Protein AF-X1UL99-F1 (afdb_monomer)

Structure (mmCIF, N/CA/C/O backbone):
data_AF-X1UL99-F1
#
_entry.id   AF-X1UL99-F1
#
loop_
_atom_site.group_PDB
_atom_site.id
_atom_site.type_symbol
_atom_site.label_atom_id
_atom_site.label_alt_id
_atom_site.label_comp_id
_atom_site.label_asym_id
_atom_site.label_entity_id
_atom_site.label_seq_id
_atom_site.pdbx_PDB_ins_code
_atom_site.Cartn_x
_atom_site.Cartn_y
_atom_site.Cartn_z
_atom_site.occupancy
_atom_site.B_iso_or_equiv
_atom_site.auth_seq_id
_atom_site.auth_comp_id
_atom_site.auth_asym_id
_atom_site.auth_atom_id
_atom_site.pdbx_PDB_model_num
ATOM 1 N N . HIS A 1 1 ? -4.976 9.601 -12.303 1.00 27.78 1 HIS A N 1
ATOM 2 C CA . HIS A 1 1 ? -6.013 8.672 -12.799 1.00 27.78 1 HIS A CA 1
ATOM 3 C C . HIS A 1 1 ? -6.053 7.320 -12.061 1.00 27.78 1 HIS A C 1
ATOM 5 O O . HIS A 1 1 ? -7.105 6.699 -12.076 1.00 27.78 1 HIS A O 1
ATOM 11 N N . TYR A 1 2 ? -4.990 6.907 -11.347 1.00 26.58 2 TYR A N 1
ATOM 12 C CA . TYR A 1 2 ? -4.931 5.674 -10.525 1.00 26.58 2 TYR A CA 1
ATOM 13 C C . TYR A 1 2 ? -5.478 5.800 -9.085 1.00 26.58 2 TYR A C 1
ATOM 15 O O . TYR A 1 2 ? -5.342 4.890 -8.284 1.00 26.58 2 TYR A O 1
ATOM 23 N N . LEU A 1 3 ? -6.115 6.925 -8.746 1.00 32.31 3 LEU A N 1
ATOM 24 C CA . LEU A 1 3 ? -6.783 7.148 -7.454 1.00 32.31 3 LEU A CA 1
ATOM 25 C C . LEU A 1 3 ? -8.308 7.144 -7.623 1.00 32.31 3 LEU A C 1
ATOM 27 O O . LEU A 1 3 ? -9.018 7.904 -6.970 1.00 32.31 3 LEU A O 1
ATOM 31 N N . LYS A 1 4 ? -8.834 6.313 -8.531 1.00 41.38 4 LYS A N 1
ATOM 32 C CA . LYS A 1 4 ? -10.212 5.860 -8.348 1.00 41.38 4 LYS A CA 1
ATOM 33 C C . LYS A 1 4 ? -10.139 4.908 -7.168 1.00 41.38 4 LYS A C 1
ATOM 35 O O . LYS A 1 4 ? -9.612 3.814 -7.315 1.00 41.38 4 LYS A O 1
ATOM 40 N N . ILE A 1 5 ? -10.576 5.397 -6.009 1.00 47.78 5 ILE A N 1
ATOM 41 C CA . ILE A 1 5 ? -10.933 4.588 -4.845 1.00 47.78 5 ILE A CA 1
ATOM 42 C C . ILE A 1 5 ? -11.635 3.350 -5.410 1.00 47.78 5 ILE A C 1
ATOM 44 O O . ILE A 1 5 ? -12.703 3.483 -6.017 1.00 47.78 5 ILE A O 1
ATOM 48 N N . LEU A 1 6 ? -10.975 2.188 -5.350 1.00 51.22 6 LEU A N 1
ATOM 49 C CA . LEU A 1 6 ? -11.640 0.919 -5.617 1.00 51.22 6 LEU A CA 1
ATOM 50 C C . LEU A 1 6 ? -12.891 0.950 -4.740 1.00 51.22 6 LEU A C 1
ATOM 52 O O . LEU A 1 6 ? -12.769 1.253 -3.555 1.00 51.22 6 LEU A O 1
ATOM 56 N N . LYS A 1 7 ? -14.082 0.733 -5.309 1.00 53.56 7 LYS A N 1
ATOM 57 C CA . LYS A 1 7 ? -15.285 0.590 -4.482 1.00 53.56 7 LYS A CA 1
ATOM 58 C C . LYS A 1 7 ? -14.998 -0.550 -3.509 1.00 53.56 7 LYS A C 1
ATOM 60 O O . LYS A 1 7 ? -14.867 -1.700 -3.936 1.00 53.56 7 LYS A O 1
ATOM 65 N N . PHE A 1 8 ? -14.803 -0.205 -2.239 1.00 58.25 8 PHE A N 1
ATOM 66 C CA . PHE A 1 8 ? -14.305 -1.109 -1.206 1.00 58.25 8 PHE A CA 1
ATOM 67 C C . PHE A 1 8 ? -15.339 -2.184 -0.852 1.00 58.25 8 PHE A C 1
ATOM 69 O O . PHE A 1 8 ? -14.986 -3.157 -0.187 1.00 58.25 8 PHE A O 1
ATOM 76 N N . SER A 1 9 ? -16.555 -2.109 -1.410 1.00 65.19 9 SER A N 1
ATOM 77 C CA . SER A 1 9 ? -17.559 -3.176 -1.346 1.00 65.19 9 SER A CA 1
ATOM 78 C C . SER A 1 9 ? -17.014 -4.563 -1.717 1.00 65.19 9 SER A C 1
ATOM 80 O O . SER A 1 9 ? -17.492 -5.552 -1.175 1.00 65.19 9 SER A O 1
ATOM 82 N N . PHE A 1 10 ? -16.014 -4.661 -2.605 1.00 83.12 10 PHE A N 1
ATOM 83 C CA . PHE A 1 10 ? -15.400 -5.945 -2.983 1.00 83.12 10 PHE A CA 1
ATOM 84 C C . PHE A 1 10 ? -14.313 -6.438 -2.020 1.00 83.12 10 PHE A C 1
ATOM 86 O O . PHE A 1 10 ? -13.987 -7.619 -2.040 1.00 83.12 10 PHE A O 1
ATOM 93 N N . LEU A 1 11 ? -13.760 -5.558 -1.181 1.00 92.69 11 LEU A N 1
ATOM 94 C CA . LEU A 1 11 ? -12.657 -5.875 -0.268 1.00 92.69 11 LEU A CA 1
ATOM 95 C C . LEU A 1 11 ? -13.113 -6.020 1.189 1.00 92.69 11 LEU A C 1
ATOM 97 O O . LEU A 1 11 ? -12.277 -6.228 2.065 1.00 92.69 11 LEU A O 1
ATOM 101 N N . LEU A 1 12 ? -14.415 -5.888 1.478 1.00 94.75 12 LEU A N 1
ATOM 102 C CA . LEU A 1 12 ? -14.945 -5.876 2.846 1.00 94.75 12 LEU A CA 1
ATOM 103 C C . LEU A 1 12 ? -14.480 -7.089 3.665 1.00 94.75 12 LEU A C 1
ATOM 105 O O . LEU A 1 12 ? -14.066 -6.931 4.813 1.00 94.75 12 LEU A O 1
ATOM 109 N N . TYR A 1 13 ? -14.524 -8.284 3.072 1.00 96.06 13 TYR A N 1
ATOM 110 C CA . TYR A 1 13 ? -14.076 -9.511 3.729 1.00 96.06 13 TYR A CA 1
ATOM 111 C C . TYR A 1 13 ? -12.586 -9.436 4.093 1.00 96.06 13 TYR A C 1
ATOM 113 O O . TYR A 1 13 ? -12.215 -9.659 5.242 1.00 96.06 13 TYR A O 1
ATOM 121 N N . GLN A 1 14 ? -11.736 -9.038 3.147 1.00 97.94 14 GLN A N 1
ATOM 122 C CA . GLN A 1 14 ? -10.292 -8.944 3.348 1.00 97.94 14 GLN A CA 1
ATOM 123 C C . GLN A 1 14 ? -9.935 -7.849 4.358 1.00 97.94 14 GLN A C 1
ATOM 125 O O . GLN A 1 14 ? -9.116 -8.082 5.244 1.00 97.94 14 GLN A O 1
ATOM 130 N N . ILE A 1 15 ? -10.583 -6.681 4.284 1.00 97.50 15 ILE A N 1
ATOM 131 C CA . ILE A 1 15 ? -10.411 -5.596 5.261 1.00 97.50 15 ILE A CA 1
ATOM 132 C C . ILE A 1 15 ? -10.761 -6.090 6.660 1.00 97.50 15 ILE A C 1
ATOM 134 O O . ILE A 1 15 ? -10.008 -5.842 7.599 1.00 97.50 15 ILE A O 1
ATOM 138 N N . HIS A 1 16 ? -11.886 -6.791 6.803 1.00 97.75 16 HIS A N 1
ATOM 139 C CA . HIS A 1 16 ? -12.326 -7.307 8.089 1.00 97.75 16 HIS A CA 1
ATOM 140 C C . HIS A 1 16 ? -11.272 -8.229 8.720 1.00 97.75 16 HIS A C 1
ATOM 142 O O . HIS A 1 16 ? -10.857 -7.984 9.854 1.00 97.75 16 HIS A O 1
ATOM 148 N N . ILE A 1 17 ? -10.787 -9.221 7.970 1.00 98.50 17 ILE A N 1
ATOM 149 C CA . ILE A 1 17 ? -9.774 -10.172 8.449 1.00 98.50 17 ILE A CA 1
ATOM 150 C C . ILE A 1 17 ? -8.443 -9.471 8.767 1.00 98.50 17 ILE A C 1
ATOM 152 O O . ILE A 1 17 ? -7.837 -9.741 9.806 1.00 98.50 17 ILE A O 1
ATOM 156 N N . ILE A 1 18 ? -8.004 -8.530 7.924 1.00 98.56 18 ILE A N 1
ATOM 157 C CA . ILE A 1 18 ? -6.788 -7.736 8.162 1.00 98.56 18 ILE A CA 1
ATOM 158 C C . ILE A 1 18 ? -6.900 -6.941 9.466 1.00 98.56 18 ILE A C 1
ATOM 160 O O . ILE A 1 18 ? -5.974 -6.948 10.275 1.00 98.56 18 ILE A O 1
ATOM 164 N N . LEU A 1 19 ? -8.028 -6.268 9.701 1.00 98.38 19 LEU A N 1
ATOM 165 C CA . LEU A 1 19 ? -8.215 -5.442 10.893 1.00 98.38 19 LEU A CA 1
ATOM 166 C C . LEU A 1 19 ? -8.299 -6.273 12.181 1.00 98.38 19 LEU A C 1
ATOM 168 O O . LEU A 1 19 ? -7.729 -5.865 13.195 1.00 98.38 19 LEU A O 1
ATOM 172 N N . GLN A 1 20 ? -8.922 -7.456 12.134 1.00 98.44 20 GLN A N 1
ATOM 173 C CA . GLN A 1 20 ? -8.924 -8.409 13.255 1.00 98.44 20 GLN A CA 1
ATOM 174 C C . GLN A 1 20 ? -7.517 -8.901 13.620 1.00 98.44 20 GLN A C 1
ATOM 176 O O . GLN A 1 20 ? -7.252 -9.192 14.781 1.00 98.44 20 GLN A O 1
ATOM 181 N N . ASN A 1 21 ? -6.605 -8.958 12.647 1.00 98.56 21 ASN A N 1
ATOM 182 C CA . ASN A 1 21 ? -5.231 -9.424 12.836 1.00 98.56 21 ASN A CA 1
ATOM 183 C C . ASN A 1 21 ? -4.207 -8.278 12.906 1.00 98.56 21 ASN A C 1
ATOM 185 O O . ASN A 1 21 ? -3.003 -8.508 12.777 1.00 98.56 21 ASN A O 1
ATOM 189 N N . SER A 1 22 ? -4.666 -7.042 13.111 1.00 97.81 22 SER A N 1
ATOM 190 C CA . SER A 1 22 ? -3.843 -5.831 13.014 1.00 97.81 22 SER A CA 1
ATOM 191 C C . SER A 1 22 ? -2.599 -5.846 13.906 1.00 97.81 22 SER A C 1
ATOM 193 O O . SER A 1 22 ? -1.538 -5.444 13.441 1.00 97.81 22 SER A O 1
ATOM 195 N N . SER A 1 23 ? -2.688 -6.375 15.131 1.00 97.88 23 SER A N 1
ATOM 196 C CA . SER A 1 23 ? -1.533 -6.521 16.033 1.00 97.88 23 SER A CA 1
ATOM 197 C C . SER A 1 23 ? -0.458 -7.449 15.449 1.00 97.88 23 SER A C 1
ATOM 199 O O . SER A 1 23 ? 0.684 -7.024 15.290 1.00 97.88 23 SER A O 1
ATOM 201 N N . LYS A 1 24 ? -0.831 -8.666 15.020 1.00 98.50 24 LYS A N 1
ATOM 202 C CA . LYS A 1 24 ? 0.093 -9.631 14.391 1.00 98.50 24 LYS A CA 1
ATOM 203 C C . LYS A 1 24 ? 0.736 -9.045 13.128 1.00 98.50 24 LYS A C 1
ATOM 205 O O . LYS A 1 24 ? 1.928 -9.226 12.887 1.00 98.50 24 LYS A O 1
ATOM 210 N N . ILE A 1 25 ? -0.054 -8.330 12.325 1.00 98.56 25 ILE A N 1
ATOM 211 C CA . ILE A 1 25 ? 0.423 -7.640 11.122 1.00 98.56 25 ILE A CA 1
ATOM 212 C C . ILE A 1 25 ? 1.408 -6.525 11.487 1.00 98.56 25 ILE A C 1
ATOM 214 O O . ILE A 1 25 ? 2.458 -6.424 10.860 1.00 98.56 25 ILE A O 1
ATOM 218 N N . GLY A 1 26 ? 1.094 -5.698 12.485 1.00 98.19 26 GLY A N 1
ATOM 219 C CA . GLY A 1 26 ? 1.948 -4.604 12.942 1.00 98.19 26 GLY A CA 1
ATOM 220 C C . GLY A 1 26 ? 3.323 -5.088 13.395 1.00 98.19 26 GLY A C 1
ATOM 221 O O . GLY A 1 26 ? 4.337 -4.549 12.948 1.00 98.19 26 GLY A O 1
ATOM 222 N N . ASP A 1 27 ? 3.360 -6.155 14.193 1.00 98.44 27 ASP A N 1
ATOM 223 C CA . ASP A 1 27 ? 4.608 -6.774 14.647 1.00 98.44 27 ASP A CA 1
ATOM 224 C C . ASP A 1 27 ? 5.417 -7.335 13.481 1.00 98.44 27 ASP A C 1
ATOM 226 O O . ASP A 1 27 ? 6.622 -7.093 13.382 1.00 98.44 27 ASP A O 1
ATOM 230 N N . LYS A 1 28 ? 4.756 -8.006 12.531 1.00 98.50 28 LYS A N 1
ATOM 231 C CA . LYS A 1 28 ? 5.453 -8.537 11.361 1.00 98.50 28 LYS A CA 1
ATOM 232 C C . LYS A 1 28 ? 5.967 -7.444 10.429 1.00 98.50 28 LYS A C 1
ATOM 234 O O . LYS A 1 28 ? 7.049 -7.582 9.865 1.00 98.50 28 LYS A O 1
ATOM 239 N N . ILE A 1 29 ? 5.228 -6.348 10.261 1.00 98.06 29 ILE A N 1
ATOM 240 C CA . ILE A 1 29 ? 5.706 -5.190 9.496 1.00 98.06 29 ILE A CA 1
ATOM 241 C C . ILE A 1 29 ? 6.958 -4.605 10.158 1.00 98.06 29 ILE A C 1
ATOM 243 O O . ILE A 1 29 ? 7.928 -4.299 9.461 1.00 98.06 29 ILE A O 1
ATOM 247 N N . SER A 1 30 ? 6.961 -4.482 11.486 1.00 97.88 30 SER A N 1
ATOM 248 C CA . SER A 1 30 ? 8.139 -4.039 12.231 1.00 97.88 30 SER A CA 1
ATOM 249 C C . SER A 1 30 ? 9.325 -4.989 12.017 1.00 97.88 30 SER A C 1
ATOM 251 O O . SER A 1 30 ? 10.402 -4.550 11.623 1.00 97.88 30 SER A O 1
ATOM 253 N N . GLU A 1 31 ? 9.112 -6.301 12.131 1.00 98.00 31 GLU A N 1
ATOM 254 C CA . GLU A 1 31 ? 10.146 -7.321 11.908 1.00 98.00 31 GLU A CA 1
ATOM 255 C C . GLU A 1 31 ? 10.717 -7.297 10.477 1.00 98.00 31 GLU A C 1
ATOM 257 O O . GLU A 1 31 ? 11.928 -7.366 10.277 1.00 98.00 31 GLU A O 1
ATOM 262 N N . LEU A 1 32 ? 9.854 -7.212 9.458 1.00 96.81 32 LEU A N 1
ATOM 263 C CA . LEU A 1 32 ? 10.263 -7.359 8.061 1.00 96.81 32 LEU A CA 1
ATOM 264 C C . LEU A 1 32 ? 10.932 -6.112 7.484 1.00 96.81 32 LEU A C 1
ATOM 266 O O . LEU A 1 32 ? 11.782 -6.256 6.600 1.00 96.81 32 LEU A O 1
ATOM 270 N N . VAL A 1 33 ? 10.493 -4.917 7.901 1.00 96.25 33 VAL A N 1
ATOM 271 C CA . VAL A 1 33 ? 10.881 -3.639 7.273 1.00 96.25 33 VAL A CA 1
ATOM 272 C C . VAL A 1 33 ? 11.146 -2.501 8.271 1.00 96.25 33 VAL A C 1
ATOM 274 O O . VAL A 1 33 ? 11.308 -1.357 7.851 1.00 96.25 33 VAL A O 1
ATOM 277 N N . GLY A 1 34 ? 11.164 -2.773 9.579 1.00 95.81 34 GLY A N 1
ATOM 278 C CA . GLY A 1 34 ? 11.487 -1.791 10.625 1.00 95.81 34 GLY A CA 1
ATOM 279 C C . GLY A 1 34 ? 10.431 -0.702 10.841 1.00 95.81 34 GLY A C 1
ATOM 280 O O . GLY A 1 34 ? 10.731 0.342 11.415 1.00 95.81 34 GLY A O 1
ATOM 281 N N . GLN A 1 35 ? 9.204 -0.885 10.341 1.00 94.62 35 GLN A N 1
ATOM 282 C CA . GLN A 1 35 ? 8.154 0.130 10.441 1.00 94.62 35 GLN A CA 1
ATOM 283 C C . GLN A 1 35 ? 7.218 -0.137 11.626 1.00 94.62 35 GLN A C 1
ATOM 285 O O . GLN A 1 35 ? 6.246 -0.878 11.519 1.00 94.62 35 GLN A O 1
ATOM 290 N N . GLU A 1 36 ? 7.455 0.568 12.728 1.00 95.94 36 GLU A N 1
ATOM 291 C CA . GLU A 1 36 ? 6.739 0.372 14.000 1.00 95.94 36 GLU A CA 1
ATOM 292 C C . GLU A 1 36 ? 5.365 1.053 14.070 1.00 95.94 36 GLU A C 1
ATOM 294 O O . GLU A 1 36 ? 4.559 0.758 14.949 1.00 95.94 36 GLU A O 1
ATOM 299 N N . LYS A 1 37 ? 5.046 1.975 13.149 1.00 93.44 37 LYS A N 1
ATOM 300 C CA . LYS A 1 37 ? 3.802 2.765 13.245 1.00 93.44 37 LYS A CA 1
ATOM 301 C C . LYS A 1 37 ? 2.536 1.898 13.302 1.00 93.44 37 LYS A C 1
ATOM 303 O O . LYS A 1 37 ? 1.571 2.283 13.952 1.00 93.44 37 LYS A O 1
ATOM 308 N N . TYR A 1 38 ? 2.544 0.729 12.656 1.00 96.06 38 TYR A N 1
ATOM 309 C CA . TYR A 1 38 ? 1.389 -0.174 12.640 1.00 96.06 38 TYR A CA 1
ATOM 310 C C . TYR A 1 38 ? 1.256 -1.036 13.902 1.00 96.06 38 TYR A C 1
ATOM 312 O O . TYR A 1 38 ? 0.294 -1.780 14.030 1.00 96.06 38 TYR A O 1
ATOM 320 N N . GLN A 1 39 ? 2.190 -0.921 14.848 1.00 96.25 39 GLN A N 1
ATOM 321 C CA . GLN A 1 39 ? 2.012 -1.445 16.205 1.00 96.25 39 GLN A CA 1
ATOM 322 C C . GLN A 1 39 ? 1.137 -0.512 17.056 1.00 96.25 39 GLN A C 1
ATOM 324 O O . GLN A 1 39 ? 0.563 -0.938 18.051 1.00 96.25 39 GLN A O 1
ATOM 329 N N . LYS A 1 40 ? 1.034 0.768 16.667 1.00 94.62 40 LYS A N 1
ATOM 330 C CA . LYS A 1 40 ? 0.221 1.788 17.352 1.00 94.62 40 LYS A CA 1
ATOM 331 C C . LYS A 1 40 ? -1.093 2.079 16.633 1.00 94.62 40 LYS A C 1
ATOM 333 O O . LYS A 1 40 ? -2.078 2.415 17.281 1.00 94.62 40 LYS A O 1
ATOM 338 N N . TYR A 1 41 ? -1.093 1.966 15.307 1.00 95.69 41 TYR A N 1
ATOM 339 C CA . TYR A 1 41 ? -2.228 2.305 14.454 1.00 95.69 41 TYR A CA 1
ATOM 340 C C . TYR A 1 41 ? -2.614 1.144 13.555 1.00 95.69 41 TYR A C 1
ATOM 342 O O . TYR A 1 41 ? -1.767 0.403 13.060 1.00 95.69 41 TYR A O 1
ATOM 350 N N . LEU A 1 42 ? -3.903 1.032 13.266 1.00 97.75 42 LEU A N 1
ATOM 351 C CA . LEU A 1 42 ? -4.398 0.038 12.328 1.00 97.75 42 LEU A CA 1
ATOM 352 C C . LEU A 1 42 ? -3.906 0.355 10.906 1.00 97.75 42 LEU A C 1
ATOM 354 O O . LEU A 1 42 ? -3.783 1.528 10.538 1.00 97.75 42 LEU A O 1
ATOM 358 N N . PRO A 1 43 ? -3.678 -0.659 10.051 1.00 96.50 43 PRO A N 1
ATOM 359 C CA . PRO A 1 43 ? -3.282 -0.461 8.658 1.00 96.50 43 PRO A CA 1
ATOM 360 C C . PRO A 1 43 ? -4.468 -0.034 7.768 1.00 96.50 43 PRO A C 1
ATOM 362 O O . PRO A 1 43 ? -4.678 -0.570 6.680 1.00 96.50 43 PRO A O 1
ATOM 365 N N . TYR A 1 44 ? -5.242 0.949 8.227 1.00 96.38 44 TYR A N 1
ATOM 366 C CA . TYR A 1 44 ? -6.413 1.515 7.570 1.00 96.38 44 TYR A CA 1
ATOM 367 C C . TYR A 1 44 ? -6.437 3.032 7.779 1.00 96.38 44 TYR A C 1
ATOM 369 O O . TYR A 1 44 ? -6.157 3.526 8.866 1.00 96.38 44 TYR A O 1
ATOM 377 N N . PHE A 1 45 ? -6.770 3.772 6.728 1.00 95.12 45 PHE A N 1
ATOM 378 C CA . PHE A 1 45 ? -6.862 5.226 6.693 1.00 95.12 45 PHE A CA 1
ATOM 379 C C . PHE A 1 45 ? -8.326 5.637 6.510 1.00 95.12 45 PHE A C 1
ATOM 381 O O . PHE A 1 45 ? -8.836 5.576 5.388 1.00 95.12 45 PHE A O 1
ATOM 388 N N . PRO A 1 46 ? -9.025 6.032 7.583 1.00 95.88 46 PRO A N 1
ATOM 389 C CA . PRO A 1 46 ? -10.378 6.564 7.514 1.00 95.88 46 PRO A CA 1
ATOM 390 C C . PRO A 1 46 ? -10.451 7.903 6.785 1.00 95.88 46 PRO A C 1
ATOM 392 O O . PRO A 1 46 ? -9.534 8.717 6.836 1.00 95.88 46 PRO A O 1
ATOM 395 N N . VAL A 1 47 ? -11.587 8.187 6.158 1.00 95.56 47 VAL A N 1
ATOM 396 C CA . VAL A 1 47 ? -11.939 9.554 5.768 1.00 95.56 47 VAL A CA 1
ATOM 397 C C . VAL A 1 47 ? -12.529 10.247 6.991 1.00 95.56 47 VAL A C 1
ATOM 399 O O . VAL A 1 47 ? -13.583 9.843 7.480 1.00 95.56 47 VAL A O 1
ATOM 402 N N . CYS A 1 48 ? -11.893 11.318 7.470 1.00 96.69 48 CYS A N 1
ATOM 403 C CA . CYS A 1 48 ? -12.423 12.085 8.593 1.00 96.69 48 CYS A CA 1
ATOM 404 C C . CYS A 1 48 ? -13.837 12.600 8.274 1.00 96.69 48 CYS A C 1
ATOM 406 O O . CYS A 1 48 ? -14.045 13.327 7.303 1.00 96.69 48 CYS A O 1
ATOM 408 N N . SER A 1 49 ? -14.816 12.270 9.109 1.00 96.44 49 SER A N 1
ATOM 409 C CA . SER A 1 49 ? -16.218 12.662 8.947 1.00 96.44 49 SER A CA 1
ATOM 410 C C . SER A 1 49 ? -16.406 14.179 9.034 1.00 96.44 49 SER A C 1
ATOM 412 O O . SER A 1 49 ? -17.310 14.701 8.383 1.00 96.44 49 SER A O 1
ATOM 414 N N . ASN A 1 50 ? -15.530 14.883 9.754 1.00 97.12 50 ASN A N 1
ATOM 415 C CA . ASN A 1 50 ? -15.558 16.335 9.900 1.00 97.12 50 ASN A CA 1
ATOM 416 C C . ASN A 1 50 ? -14.846 17.057 8.740 1.00 97.12 50 ASN A C 1
ATOM 418 O O . ASN A 1 50 ? -15.485 17.740 7.946 1.00 97.12 50 ASN A O 1
ATOM 422 N N . CYS A 1 51 ? -13.528 16.876 8.585 1.00 95.81 51 CYS A N 1
ATOM 423 C CA . CYS A 1 51 ? -12.740 17.625 7.594 1.00 95.81 51 CYS A CA 1
ATOM 424 C C . CYS A 1 51 ? -12.578 16.929 6.230 1.00 95.81 51 CYS A C 1
ATOM 426 O O . CYS A 1 51 ? -11.947 17.490 5.334 1.00 95.81 51 CYS A O 1
ATOM 428 N N . LYS A 1 52 ? -13.116 15.712 6.064 1.00 94.81 52 LYS A N 1
ATOM 429 C CA . LYS A 1 52 ? -13.080 14.899 4.828 1.00 94.81 52 LYS A CA 1
ATOM 430 C C . LYS A 1 52 ? -11.678 14.526 4.331 1.00 94.81 52 LYS A C 1
ATOM 432 O O . LYS A 1 52 ? -11.519 14.060 3.205 1.00 94.81 52 LYS A O 1
ATOM 437 N N . ARG A 1 53 ? -10.648 14.703 5.164 1.00 91.75 53 ARG A N 1
ATOM 438 C CA . ARG A 1 53 ? -9.261 14.322 4.861 1.00 91.75 53 ARG A CA 1
ATOM 439 C C . ARG A 1 53 ? -9.008 12.866 5.251 1.00 91.75 53 ARG A C 1
ATOM 441 O O . ARG A 1 53 ? -9.498 12.406 6.276 1.00 91.75 53 ARG A O 1
ATOM 448 N N . LEU A 1 54 ? -8.231 12.168 4.424 1.00 87.56 54 LEU A N 1
ATOM 449 C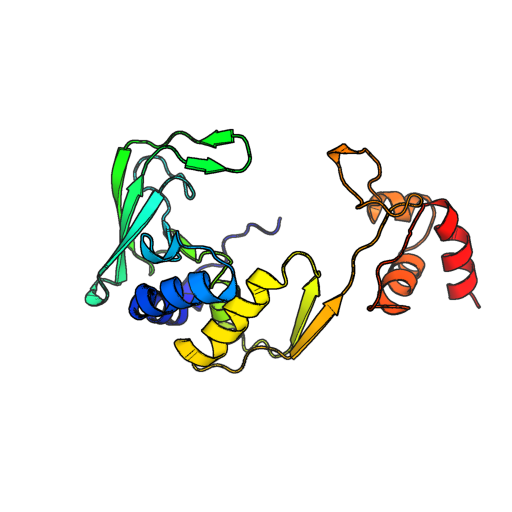 CA . LEU A 1 54 ? -7.924 10.738 4.558 1.00 87.56 54 LEU A CA 1
ATOM 450 C C . LEU A 1 54 ? -6.654 10.472 5.382 1.00 87.56 54 LEU A C 1
ATOM 452 O O . LEU A 1 54 ? -6.620 9.599 6.232 1.00 87.56 54 LEU A O 1
ATOM 456 N N . TYR A 1 55 ? -5.588 11.231 5.125 1.00 88.44 55 TYR A N 1
ATOM 457 C CA . TYR A 1 55 ? -4.264 10.963 5.704 1.00 88.44 55 TYR A CA 1
ATOM 458 C C . TYR A 1 55 ? -4.017 11.622 7.057 1.00 88.44 55 TYR A C 1
ATOM 460 O O . TYR A 1 55 ? -2.966 11.417 7.641 1.00 88.44 55 TYR A O 1
ATOM 468 N N . THR A 1 56 ? -4.963 12.432 7.521 1.00 92.62 56 THR A N 1
ATOM 469 C CA . THR A 1 56 ? -4.903 13.076 8.836 1.00 92.62 56 THR A CA 1
ATOM 470 C C . THR A 1 56 ? -5.644 12.276 9.894 1.00 92.62 56 THR A C 1
ATOM 472 O O . THR A 1 56 ? -5.597 12.661 11.049 1.00 92.62 56 THR A O 1
ATOM 475 N N . ALA A 1 57 ? -6.409 11.250 9.507 1.00 94.62 57 ALA A N 1
ATOM 476 C CA . ALA A 1 57 ? -7.160 10.391 10.411 1.00 94.62 57 ALA A CA 1
ATOM 477 C C . ALA A 1 57 ? -6.386 9.086 10.617 1.00 94.62 57 ALA A C 1
ATOM 479 O O . ALA A 1 57 ? -6.295 8.267 9.702 1.00 94.62 57 ALA A O 1
ATOM 480 N N . GLU A 1 58 ? -5.825 8.898 11.809 1.00 95.12 58 GLU A N 1
ATOM 481 C CA . GLU A 1 58 ? -5.133 7.661 12.170 1.00 95.12 58 GLU A CA 1
ATOM 482 C C . GLU A 1 58 ? -6.092 6.728 12.902 1.00 95.12 58 GLU A C 1
ATOM 484 O O . GLU A 1 58 ? -6.691 7.096 13.915 1.00 95.12 58 GLU A O 1
ATOM 489 N N . ALA A 1 59 ? -6.257 5.525 12.357 1.00 97.12 59 ALA A N 1
ATOM 490 C CA . ALA A 1 59 ? -7.097 4.484 12.922 1.00 97.12 59 ALA A CA 1
ATOM 491 C C . ALA A 1 59 ? -6.440 3.863 14.158 1.00 97.12 59 ALA A C 1
ATOM 493 O O . ALA A 1 59 ? -5.311 3.379 14.081 1.00 97.12 59 ALA A O 1
ATOM 494 N N . THR A 1 60 ? -7.152 3.842 15.278 1.00 97.06 60 THR A N 1
ATOM 495 C CA . THR A 1 60 ? -6.622 3.398 16.574 1.00 97.06 60 THR A CA 1
ATOM 496 C C . THR A 1 60 ? -7.214 2.074 17.029 1.00 97.06 60 THR A C 1
ATOM 498 O O . THR A 1 60 ? -6.514 1.269 17.630 1.00 97.06 60 THR A O 1
ATOM 501 N N . GLU A 1 61 ? -8.490 1.825 16.736 1.00 98.00 61 GLU A N 1
ATOM 502 C CA . GLU A 1 61 ? -9.205 0.651 17.239 1.00 98.00 61 GLU A CA 1
ATOM 503 C C . GLU A 1 61 ? -10.222 0.140 16.220 1.00 98.00 61 GLU A C 1
ATOM 505 O O . GLU A 1 61 ? -10.805 0.921 15.465 1.00 98.00 61 GLU A O 1
ATOM 510 N N . TYR A 1 62 ? -10.415 -1.180 16.186 1.00 98.50 62 TYR A N 1
ATOM 511 C CA . TYR A 1 62 ? -11.382 -1.833 15.317 1.00 98.50 62 TYR A CA 1
ATOM 512 C C . TYR A 1 62 ? -12.452 -2.552 16.135 1.00 98.50 62 TYR A C 1
ATOM 514 O O . TYR A 1 62 ? -12.193 -3.577 16.763 1.00 98.50 62 TYR A O 1
ATOM 522 N N . ILE A 1 63 ? -13.678 -2.043 16.059 1.00 98.25 63 ILE A N 1
ATOM 523 C CA . ILE A 1 63 ? -14.868 -2.646 16.651 1.00 98.25 63 ILE A CA 1
ATOM 524 C C . ILE A 1 63 ? -15.409 -3.674 15.651 1.00 98.25 63 ILE A C 1
ATOM 526 O O . ILE A 1 63 ? -16.180 -3.362 14.737 1.00 98.25 63 ILE A O 1
ATOM 530 N N . SER A 1 64 ? -14.943 -4.914 15.806 1.00 97.25 64 SER A N 1
ATOM 531 C CA . SER A 1 64 ? -15.172 -6.033 14.878 1.00 97.25 64 SER A CA 1
ATOM 532 C C . SER A 1 64 ? -16.654 -6.343 14.616 1.00 97.25 64 SER A C 1
ATOM 534 O O . SER A 1 64 ? -17.021 -6.651 13.474 1.00 97.25 64 SER A O 1
ATOM 536 N N . ASP A 1 65 ? -17.498 -6.237 15.643 1.00 96.88 65 ASP A N 1
ATOM 537 C CA . ASP A 1 65 ? -18.926 -6.580 15.569 1.00 96.88 65 ASP A CA 1
ATOM 538 C C . ASP A 1 65 ? -19.740 -5.512 14.830 1.00 96.88 65 ASP A C 1
ATOM 540 O O . ASP A 1 65 ? -20.683 -5.830 14.110 1.00 96.88 65 ASP A O 1
ATOM 544 N N . GLU A 1 66 ? -19.319 -4.249 14.922 1.00 97.31 66 GLU A N 1
ATOM 545 C CA . GLU A 1 66 ? -19.956 -3.124 14.228 1.00 97.31 66 GLU A CA 1
ATOM 546 C C . GLU A 1 66 ? -19.344 -2.840 12.851 1.00 97.31 66 GLU A C 1
ATOM 548 O O . GLU A 1 66 ? -19.861 -2.005 12.112 1.00 97.31 66 GLU A O 1
ATOM 553 N N . LYS A 1 67 ? -18.232 -3.502 12.499 1.00 97.31 67 LYS A N 1
ATOM 554 C CA . LYS A 1 67 ? -17.417 -3.183 11.313 1.00 97.31 67 LYS A CA 1
ATOM 555 C C . LYS A 1 67 ? -16.976 -1.711 11.296 1.00 97.31 67 LYS A C 1
ATOM 557 O O . LYS A 1 67 ? -16.914 -1.080 10.240 1.00 97.31 67 LYS A O 1
ATOM 562 N N . LYS A 1 68 ? -16.622 -1.166 12.461 1.00 98.06 68 LYS A N 1
ATOM 563 C CA . LYS A 1 68 ? -16.216 0.238 12.606 1.00 98.06 68 LYS A CA 1
ATOM 564 C C . LYS A 1 68 ? -14.782 0.385 13.075 1.00 98.06 68 LYS A C 1
ATOM 566 O O . LYS A 1 68 ? -14.308 -0.366 13.917 1.00 98.06 68 LYS A O 1
ATOM 571 N N . VAL A 1 69 ? -14.114 1.398 12.546 1.00 98.19 69 VAL A N 1
ATOM 572 C CA . VAL A 1 69 ? -12.778 1.826 12.951 1.00 98.19 69 VAL A CA 1
ATOM 573 C C . VAL A 1 69 ? -12.888 3.152 13.692 1.00 98.19 69 VAL A C 1
ATOM 575 O O . VAL A 1 69 ? -13.400 4.118 13.126 1.00 98.19 69 VAL A O 1
ATOM 578 N N . LEU A 1 70 ? -12.384 3.213 14.921 1.00 98.44 70 LEU A N 1
ATOM 579 C CA . LEU A 1 70 ? -12.196 4.467 15.645 1.00 98.44 70 LEU A CA 1
ATOM 580 C C . LEU A 1 70 ? -10.915 5.150 15.170 1.00 98.44 70 LEU A C 1
ATOM 582 O O . LEU A 1 70 ? -9.918 4.485 14.879 1.00 98.44 70 LEU A O 1
ATOM 586 N N . TYR A 1 71 ? -10.940 6.478 15.082 1.00 98.06 71 TYR A N 1
ATOM 587 C CA . TYR A 1 71 ? -9.782 7.256 14.659 1.00 98.06 71 TYR A CA 1
ATOM 588 C C . TYR A 1 71 ? -9.699 8.622 15.329 1.00 98.06 71 TYR A C 1
ATOM 590 O O . TYR A 1 71 ? -10.706 9.218 15.719 1.00 98.06 71 TYR A O 1
ATOM 598 N N . ASN A 1 72 ? -8.480 9.156 15.361 1.00 97.44 72 ASN A N 1
ATOM 599 C CA . ASN A 1 72 ? -8.198 10.537 15.731 1.00 97.44 72 ASN A CA 1
ATOM 600 C C . ASN A 1 72 ? -7.676 11.302 14.511 1.00 97.44 72 ASN A C 1
ATOM 602 O O . ASN A 1 72 ? -6.759 10.845 13.829 1.00 97.44 72 ASN A O 1
ATOM 606 N N . CYS A 1 73 ? -8.256 12.471 14.235 1.00 97.31 73 CYS A N 1
ATOM 607 C CA . CYS A 1 73 ? -7.782 13.351 13.180 1.00 97.31 73 CYS A CA 1
ATOM 608 C C . CYS A 1 73 ? -6.817 14.424 13.702 1.00 97.31 73 CYS A C 1
ATOM 610 O O . CYS A 1 73 ? -7.271 15.367 14.337 1.00 97.31 73 CYS A O 1
ATOM 612 N N . HIS A 1 74 ? -5.540 14.387 13.330 1.00 95.12 74 HIS A N 1
ATOM 613 C CA . HIS A 1 74 ? -4.522 15.351 13.770 1.00 95.12 74 HIS A CA 1
ATOM 614 C C . HIS A 1 74 ? -3.585 15.770 12.626 1.00 95.12 74 HIS A C 1
ATOM 616 O O . HIS A 1 74 ? -3.770 15.392 11.468 1.00 95.12 74 HIS A O 1
ATOM 622 N N . ASP A 1 75 ? -2.641 16.655 12.941 1.00 95.12 75 ASP A N 1
ATOM 623 C CA . ASP A 1 75 ? -1.631 17.128 11.999 1.00 95.12 75 ASP A CA 1
ATOM 624 C C . ASP A 1 75 ? -0.680 15.988 11.624 1.00 95.12 75 ASP A C 1
ATOM 626 O O . ASP A 1 75 ? -0.002 15.440 12.487 1.00 95.12 75 ASP A O 1
ATOM 630 N N . THR A 1 76 ? -0.571 15.679 10.336 1.00 89.81 76 THR A N 1
ATOM 631 C CA . THR A 1 76 ? 0.299 14.601 9.849 1.00 89.81 76 THR A CA 1
ATOM 632 C C . THR A 1 76 ? 1.338 15.156 8.887 1.00 89.81 76 THR A C 1
ATOM 634 O O . THR A 1 76 ? 1.050 16.036 8.071 1.00 89.81 76 THR A O 1
ATOM 637 N N . GLU A 1 77 ? 2.554 14.626 8.952 1.00 89.00 77 GLU A N 1
ATOM 638 C CA . GLU A 1 77 ? 3.612 14.931 7.995 1.00 89.00 77 GLU A CA 1
ATOM 639 C C . GLU A 1 77 ? 3.560 13.960 6.808 1.00 89.00 77 GLU A C 1
ATOM 641 O O . GLU A 1 77 ? 3.591 12.740 6.967 1.00 89.00 77 GLU A O 1
ATOM 646 N N . ILE A 1 78 ? 3.467 14.505 5.593 1.00 82.62 78 ILE A N 1
ATOM 647 C CA . ILE A 1 78 ? 3.492 13.735 4.348 1.00 82.62 78 ILE A CA 1
ATOM 648 C C . ILE A 1 78 ? 4.622 14.273 3.474 1.00 82.62 78 ILE A C 1
ATOM 650 O O . ILE A 1 78 ? 4.529 15.359 2.891 1.00 82.62 78 ILE A O 1
ATOM 654 N N . GLY A 1 79 ? 5.699 13.496 3.366 1.00 82.50 79 GLY A N 1
ATOM 655 C CA . GLY A 1 79 ? 6.934 13.962 2.740 1.00 82.50 79 GLY A CA 1
ATOM 656 C C . GLY A 1 79 ? 7.546 15.076 3.584 1.00 82.50 79 GLY A C 1
ATOM 657 O O . GLY A 1 79 ? 7.846 14.850 4.741 1.00 82.50 79 GLY A O 1
ATOM 658 N N . SER A 1 80 ? 7.698 16.270 3.013 1.00 84.25 80 SER A N 1
ATOM 659 C CA . SER A 1 80 ? 8.190 17.467 3.714 1.00 84.25 80 SER A CA 1
ATOM 660 C C . SER A 1 80 ? 7.086 18.474 4.060 1.00 84.25 80 SER A C 1
ATOM 662 O O . SER A 1 80 ? 7.366 19.631 4.374 1.00 84.25 80 SER A O 1
ATOM 664 N N . LYS A 1 81 ? 5.812 18.084 3.923 1.00 89.25 81 LYS A N 1
ATOM 665 C CA . LYS A 1 81 ? 4.664 18.974 4.127 1.00 89.25 81 LYS A CA 1
ATOM 666 C C . LYS A 1 81 ? 3.837 18.523 5.319 1.00 89.25 81 LYS A C 1
ATOM 668 O O . LYS A 1 81 ? 3.422 17.370 5.388 1.00 89.25 81 LYS A O 1
ATOM 673 N N . ILE A 1 82 ? 3.509 19.473 6.187 1.00 91.56 82 ILE A N 1
ATOM 674 C CA . ILE A 1 82 ? 2.530 19.274 7.255 1.00 91.56 82 ILE A CA 1
ATOM 675 C C . ILE A 1 82 ? 1.130 19.467 6.672 1.00 91.56 82 ILE A C 1
ATOM 677 O O . ILE A 1 82 ? 0.806 20.526 6.128 1.00 91.56 82 ILE A O 1
ATOM 681 N N . VAL A 1 83 ? 0.288 18.448 6.807 1.00 91.81 83 VAL A N 1
ATOM 682 C CA . VAL A 1 83 ? -1.140 18.518 6.505 1.00 91.81 83 VAL A CA 1
ATOM 683 C C . VAL A 1 83 ?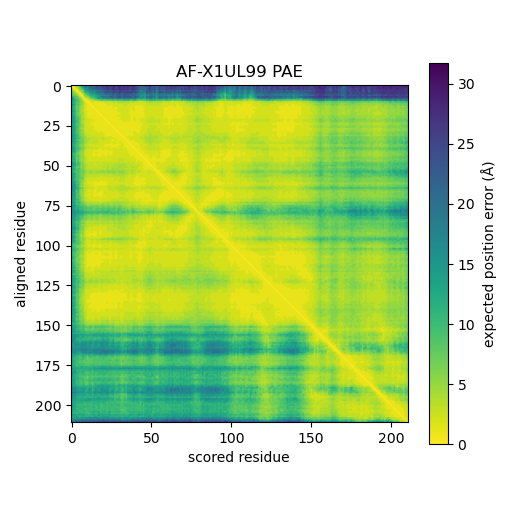 -1.883 18.684 7.818 1.00 91.81 83 VAL A C 1
ATOM 685 O O . VAL A 1 83 ? -1.854 17.800 8.668 1.00 91.81 83 VAL A O 1
ATOM 688 N N . LYS A 1 84 ? -2.555 19.826 7.985 1.00 94.12 84 LYS A N 1
ATOM 689 C CA . LYS A 1 84 ? -3.287 20.121 9.219 1.00 94.12 84 LYS A CA 1
ATOM 690 C C . LYS A 1 84 ? -4.446 19.143 9.435 1.00 94.12 84 LYS A C 1
ATOM 692 O O . LYS A 1 84 ? -5.188 18.857 8.497 1.00 94.12 84 LYS A O 1
ATOM 697 N N . GLY A 1 85 ? -4.625 18.648 10.650 1.00 94.44 85 GLY A N 1
ATOM 698 C CA . GLY A 1 85 ? -5.805 17.902 11.075 1.00 94.44 85 GLY A CA 1
ATOM 699 C C . GLY A 1 85 ? -6.931 18.829 11.522 1.00 94.44 85 GLY A C 1
ATOM 700 O O . GLY A 1 85 ? -6.873 20.044 11.332 1.00 94.44 85 GLY A O 1
ATOM 701 N N . CYS A 1 86 ? -7.980 18.250 12.108 1.00 96.75 86 CYS A N 1
ATOM 702 C CA . CYS A 1 86 ? -9.076 19.013 12.722 1.00 96.75 86 CYS A CA 1
ATOM 703 C C . CYS A 1 86 ? -9.357 18.635 14.184 1.00 96.75 86 CYS A C 1
ATOM 705 O O . CYS A 1 86 ? -10.356 19.082 14.738 1.00 96.75 86 CYS A O 1
ATOM 707 N N . ASN A 1 87 ? -8.499 17.812 14.796 1.00 96.62 87 ASN A N 1
ATOM 708 C CA . ASN A 1 87 ? -8.603 17.294 16.167 1.00 96.62 87 ASN A CA 1
ATOM 709 C C . ASN A 1 87 ? -9.893 16.509 16.461 1.00 96.62 87 ASN A C 1
ATOM 711 O O . ASN A 1 87 ? -10.249 16.292 17.616 1.00 96.62 87 ASN A O 1
ATOM 715 N N . HIS A 1 88 ? -10.609 16.082 15.419 1.00 97.50 88 HIS A N 1
ATOM 716 C CA . HIS A 1 88 ? -11.848 15.328 15.554 1.00 97.50 88 HIS A CA 1
ATOM 717 C C . HIS A 1 88 ? -11.564 13.852 15.844 1.00 97.50 88 HIS A C 1
ATOM 719 O O . HIS A 1 88 ? -10.829 13.213 15.091 1.00 97.50 88 HIS A O 1
ATOM 725 N N . ASN A 1 89 ? -12.203 13.310 16.878 1.00 98.00 89 ASN A N 1
ATOM 726 C CA . ASN A 1 89 ? -12.313 11.869 17.092 1.00 98.00 89 ASN A CA 1
ATOM 727 C C . ASN A 1 89 ? -13.599 11.375 16.439 1.00 98.00 89 ASN A C 1
ATOM 729 O O . ASN A 1 89 ? -14.658 11.962 16.668 1.00 98.00 89 ASN A O 1
ATOM 733 N N . GLY A 1 90 ? -13.516 10.313 15.647 1.00 97.19 90 GLY A N 1
ATOM 734 C CA . GLY A 1 90 ? -14.678 9.781 14.951 1.00 97.19 90 GLY A CA 1
ATOM 735 C C . GLY A 1 90 ? -14.585 8.289 14.691 1.00 97.19 90 GLY A C 1
ATOM 736 O O . GLY A 1 90 ? -13.615 7.626 15.052 1.00 97.19 90 GLY A O 1
ATOM 737 N N . GLU A 1 91 ? -15.619 7.782 14.031 1.00 97.75 91 GLU A N 1
ATOM 738 C CA . GLU A 1 91 ? -15.719 6.397 13.589 1.00 97.75 91 GLU A CA 1
ATOM 739 C C . GLU A 1 91 ? -15.893 6.326 12.068 1.00 97.75 91 GLU A C 1
ATOM 741 O O . GLU A 1 91 ? -16.465 7.227 11.445 1.00 97.75 91 GLU A O 1
ATOM 746 N N . ALA A 1 92 ? -15.378 5.262 11.461 1.00 96.62 92 ALA A N 1
ATOM 747 C CA . ALA A 1 92 ? -15.555 4.954 10.050 1.00 96.62 92 ALA A CA 1
ATOM 748 C C . ALA A 1 92 ? -16.028 3.512 9.882 1.00 96.62 92 ALA A C 1
ATOM 750 O O . ALA A 1 92 ? -15.361 2.568 10.297 1.00 96.62 92 ALA A O 1
ATOM 751 N N . ASP A 1 93 ? -17.183 3.358 9.247 1.00 95.75 93 ASP A N 1
ATOM 752 C CA . ASP A 1 93 ? -17.770 2.068 8.900 1.00 95.75 93 ASP A CA 1
ATOM 753 C C . ASP A 1 93 ? -17.114 1.533 7.618 1.00 95.75 93 ASP A C 1
ATOM 755 O O . ASP A 1 93 ? -17.209 2.155 6.552 1.00 95.75 93 ASP A O 1
ATOM 759 N N . ILE A 1 94 ? -16.436 0.386 7.719 1.00 94.81 94 ILE A N 1
ATOM 760 C CA . ILE A 1 94 ? -15.704 -0.207 6.590 1.00 94.81 94 ILE A CA 1
ATOM 761 C C . ILE A 1 94 ? -16.643 -0.748 5.500 1.00 94.81 94 ILE A C 1
ATOM 763 O O . ILE A 1 94 ? -16.191 -1.018 4.393 1.00 94.81 94 ILE A O 1
ATOM 767 N N . THR A 1 95 ? -17.946 -0.878 5.777 1.00 93.62 95 THR A N 1
ATOM 768 C CA . THR A 1 95 ? -18.959 -1.307 4.794 1.00 93.62 95 THR A CA 1
ATOM 769 C C . THR A 1 95 ? -19.425 -0.170 3.880 1.00 93.62 95 THR A C 1
ATOM 771 O O . THR A 1 95 ? -20.112 -0.413 2.889 1.00 93.62 95 THR A O 1
ATOM 774 N N . LYS A 1 96 ? -19.061 1.078 4.205 1.00 92.25 96 LYS A N 1
ATOM 775 C CA . LYS A 1 96 ? -19.541 2.298 3.536 1.00 92.25 96 LYS A CA 1
ATOM 776 C C . LYS A 1 96 ? -18.458 3.026 2.740 1.00 92.25 96 LYS A C 1
ATOM 778 O O . LYS A 1 96 ? -18.616 4.208 2.443 1.00 92.25 96 LYS A O 1
ATOM 783 N N . ASP A 1 97 ? -17.354 2.350 2.426 1.00 87.88 97 ASP A N 1
ATOM 784 C CA . ASP A 1 97 ? -16.213 2.917 1.695 1.00 87.88 97 ASP A CA 1
ATOM 785 C C . ASP A 1 97 ? -15.651 4.206 2.353 1.00 87.88 97 ASP A C 1
ATOM 787 O O . ASP A 1 97 ? -15.160 5.113 1.681 1.00 87.88 97 ASP A O 1
ATOM 791 N N . LEU A 1 98 ? -15.716 4.308 3.691 1.00 92.69 98 LEU A N 1
ATOM 792 C CA . LEU A 1 98 ? -15.297 5.491 4.466 1.00 92.69 98 LEU A CA 1
ATOM 793 C C . LEU A 1 98 ? -13.800 5.496 4.816 1.00 92.69 98 LEU A C 1
ATOM 795 O O . LEU A 1 98 ? -13.387 6.019 5.850 1.00 92.69 98 LEU A O 1
ATOM 799 N N . GLY A 1 99 ? -12.969 4.903 3.968 1.00 93.19 99 GLY A N 1
ATOM 800 C CA . GLY A 1 99 ? -11.530 4.819 4.170 1.00 93.19 99 GLY A CA 1
ATOM 801 C C . GLY A 1 99 ? -10.869 3.878 3.177 1.00 93.19 99 GLY A C 1
ATOM 802 O O . GLY A 1 99 ? -11.482 3.474 2.192 1.00 93.19 99 GLY A O 1
ATOM 803 N N . LYS A 1 100 ? -9.597 3.566 3.421 1.00 93.31 100 LYS A N 1
ATOM 804 C CA . LYS A 1 100 ? -8.825 2.617 2.615 1.00 93.31 100 LYS A CA 1
ATOM 805 C C . LYS A 1 100 ? -7.783 1.876 3.433 1.00 93.31 100 LYS A C 1
ATOM 807 O O . LYS A 1 100 ? -7.292 2.408 4.422 1.00 93.31 100 LYS A O 1
ATOM 812 N N . LEU A 1 101 ? -7.367 0.701 2.974 1.00 95.50 101 LEU A N 1
ATOM 813 C CA . LEU A 1 101 ? -6.206 0.019 3.540 1.00 95.50 101 LEU A CA 1
ATOM 814 C C . LEU A 1 101 ? -4.911 0.793 3.276 1.00 95.50 101 LEU A C 1
ATOM 816 O O . LEU A 1 101 ? -4.776 1.557 2.316 1.00 95.50 101 LEU A O 1
ATOM 820 N N . ALA A 1 102 ? -3.928 0.578 4.140 1.00 94.12 102 ALA A N 1
ATOM 821 C CA . ALA A 1 102 ? -2.575 1.013 3.869 1.00 94.12 102 ALA A CA 1
ATOM 822 C C . ALA A 1 102 ? -1.923 0.147 2.783 1.00 94.12 102 ALA A C 1
ATOM 824 O O . ALA A 1 102 ? -2.112 -1.064 2.754 1.00 94.12 102 ALA A O 1
ATOM 825 N N . TRP A 1 103 ? -1.054 0.733 1.954 1.00 91.81 103 TRP A N 1
ATOM 826 C CA . TRP A 1 103 ? -0.325 0.006 0.898 1.00 91.81 103 TRP A CA 1
ATOM 827 C C . TRP A 1 103 ? 0.477 -1.211 1.373 1.00 91.81 103 TRP A C 1
ATOM 829 O O . TRP A 1 103 ? 0.749 -2.114 0.588 1.00 91.81 103 TRP A O 1
ATOM 839 N N . LYS A 1 104 ? 0.831 -1.268 2.660 1.00 94.25 104 LYS A N 1
ATOM 840 C CA . LYS A 1 104 ? 1.497 -2.432 3.256 1.00 94.25 104 LYS A CA 1
ATOM 841 C C . LYS A 1 104 ? 0.613 -3.682 3.328 1.00 94.25 104 LYS A C 1
ATOM 843 O O . LYS A 1 104 ? 1.158 -4.759 3.498 1.00 94.25 104 LYS A O 1
ATOM 848 N N . VAL A 1 105 ? -0.706 -3.540 3.205 1.00 97.19 105 VAL A N 1
ATOM 849 C CA . VAL A 1 105 ? -1.671 -4.652 3.283 1.00 97.19 105 VAL A CA 1
ATOM 850 C C . VAL A 1 105 ? -2.723 -4.620 2.162 1.00 97.19 105 VAL A C 1
ATOM 852 O O . VAL A 1 105 ? -3.485 -5.568 1.998 1.00 97.19 105 VAL A O 1
ATOM 855 N N . GLU A 1 106 ? -2.801 -3.521 1.402 1.00 96.12 106 GLU A N 1
ATOM 856 C CA . GLU A 1 106 ? -3.803 -3.322 0.348 1.00 96.12 106 GLU A CA 1
ATOM 857 C C . GLU A 1 106 ? -3.632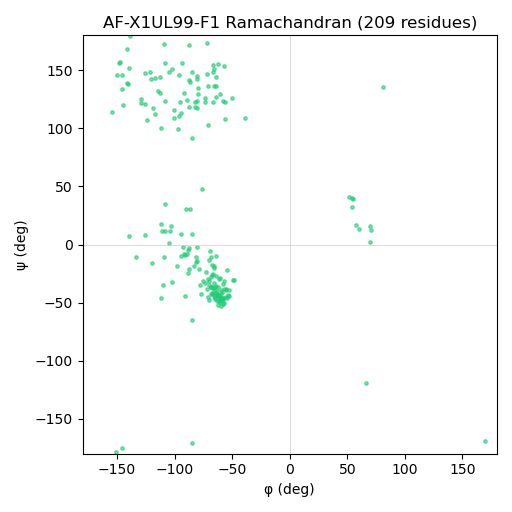 -4.308 -0.814 1.00 96.12 106 GLU A C 1
ATOM 859 O O . GLU A 1 106 ? -4.632 -4.810 -1.322 1.00 96.12 106 GLU A O 1
ATOM 864 N N . PHE A 1 107 ? -2.398 -4.625 -1.223 1.00 97.06 107 PHE A N 1
ATOM 865 C CA . PHE A 1 107 ? -2.188 -5.556 -2.335 1.00 97.06 107 PHE A CA 1
ATOM 866 C C . PHE A 1 107 ? -2.628 -6.967 -1.973 1.00 97.06 107 PHE A C 1
ATOM 868 O O . PHE A 1 107 ? -3.332 -7.572 -2.768 1.00 97.06 107 PHE A O 1
ATOM 875 N N . ALA A 1 108 ? -2.334 -7.444 -0.762 1.00 98.38 108 ALA A N 1
ATOM 876 C CA . ALA A 1 108 ? -2.811 -8.740 -0.285 1.00 98.38 108 ALA A CA 1
ATOM 877 C C . ALA A 1 108 ? -4.343 -8.848 -0.373 1.00 98.38 108 ALA A C 1
ATOM 879 O O . ALA A 1 108 ? -4.882 -9.830 -0.884 1.00 98.38 108 ALA A O 1
ATOM 880 N N . ALA A 1 109 ? -5.050 -7.796 0.060 1.00 97.62 109 ALA A N 1
ATOM 881 C CA . ALA A 1 109 ? -6.505 -7.737 -0.037 1.00 97.62 109 ALA A CA 1
ATOM 882 C C . ALA A 1 109 ? -6.994 -7.793 -1.493 1.00 97.62 109 ALA A C 1
ATOM 884 O O . ALA A 1 109 ? -7.930 -8.529 -1.800 1.00 97.62 109 ALA A O 1
ATOM 885 N N . ILE A 1 110 ? -6.356 -7.040 -2.394 1.00 96.62 110 ILE A N 1
ATOM 886 C CA . ILE A 1 110 ? -6.695 -7.025 -3.822 1.00 96.62 110 ILE A CA 1
ATOM 887 C C . ILE A 1 110 ? -6.393 -8.385 -4.466 1.00 96.62 110 ILE A C 1
ATOM 889 O O . ILE A 1 110 ? -7.233 -8.901 -5.200 1.00 96.62 110 ILE A O 1
ATOM 893 N N . TRP A 1 111 ? -5.243 -8.996 -4.177 1.00 97.62 111 TRP A N 1
ATOM 894 C CA . TRP A 1 111 ? -4.859 -10.285 -4.746 1.00 97.62 111 TRP A CA 1
ATOM 895 C C . TRP A 1 111 ? -5.862 -11.376 -4.398 1.00 97.62 111 TRP A C 1
ATOM 897 O O . TRP A 1 111 ? -6.339 -12.069 -5.295 1.00 97.62 111 TRP A O 1
ATOM 907 N N . ALA A 1 112 ? -6.245 -11.458 -3.123 1.00 97.69 112 ALA A N 1
ATOM 908 C CA . ALA A 1 112 ? -7.228 -12.423 -2.655 1.00 97.69 112 ALA A CA 1
ATOM 909 C C . ALA A 1 112 ? -8.636 -12.152 -3.209 1.00 97.69 112 ALA A C 1
ATOM 911 O O . ALA A 1 112 ? -9.368 -13.089 -3.514 1.00 97.69 112 ALA A O 1
ATOM 912 N N . ALA A 1 113 ? -9.040 -10.885 -3.340 1.00 96.44 113 ALA A N 1
ATOM 913 C CA . ALA A 1 113 ? -10.380 -10.536 -3.815 1.00 96.44 113 ALA A CA 1
ATOM 914 C C . ALA A 1 113 ? -10.576 -10.754 -5.322 1.00 96.44 113 ALA A C 1
ATOM 916 O O . ALA A 1 113 ? -11.683 -11.076 -5.752 1.00 96.44 113 ALA A O 1
ATOM 917 N N . PHE A 1 114 ? -9.524 -10.565 -6.122 1.00 95.94 114 PHE A N 1
ATOM 918 C CA . PHE A 1 114 ? -9.591 -10.628 -7.586 1.00 95.94 114 PHE A CA 1
ATOM 919 C C . PHE A 1 114 ? -8.926 -11.869 -8.187 1.00 95.94 114 PHE A C 1
ATOM 921 O O . PHE A 1 114 ? -8.744 -11.918 -9.401 1.00 95.94 114 PHE A O 1
ATOM 928 N N . ASP A 1 115 ? -8.575 -12.859 -7.362 1.00 96.56 115 ASP A N 1
ATOM 929 C CA . ASP A 1 115 ? -7.914 -14.092 -7.803 1.00 96.56 115 ASP A CA 1
ATOM 930 C C . ASP A 1 115 ? -6.631 -13.818 -8.616 1.00 96.56 115 ASP A C 1
ATOM 932 O O . ASP A 1 115 ? -6.352 -14.441 -9.640 1.00 96.56 115 ASP A O 1
ATOM 936 N N . ILE A 1 116 ? -5.838 -12.827 -8.189 1.00 96.75 116 ILE A N 1
ATOM 937 C CA . ILE A 1 116 ? -4.612 -12.453 -8.905 1.00 96.75 116 ILE A CA 1
ATOM 938 C C . ILE A 1 116 ? -3.562 -13.533 -8.663 1.00 96.75 116 ILE A C 1
ATOM 940 O O . ILE A 1 116 ? -3.213 -13.837 -7.522 1.00 96.75 116 ILE A O 1
ATOM 944 N N . ARG A 1 117 ? -3.055 -14.115 -9.755 1.00 96.94 117 ARG A N 1
ATOM 945 C CA . ARG A 1 117 ? -2.046 -15.191 -9.742 1.00 96.94 117 ARG A CA 1
ATOM 946 C C . ARG A 1 117 ? -0.672 -14.751 -10.239 1.00 96.94 117 ARG A C 1
ATOM 948 O O . ARG A 1 117 ? 0.298 -15.486 -10.072 1.00 96.94 117 ARG A O 1
ATOM 955 N N . PHE A 1 118 ? -0.577 -13.560 -10.826 1.00 97.50 118 PHE A N 1
ATOM 956 C CA . PHE A 1 118 ? 0.675 -12.977 -11.293 1.00 97.50 118 PHE A CA 1
ATOM 957 C C . PHE A 1 118 ? 0.672 -11.455 -11.120 1.00 97.50 118 PHE A C 1
ATOM 959 O O . PHE A 1 118 ? -0.294 -10.809 -11.518 1.00 97.50 118 PHE A O 1
ATOM 966 N N . GLU A 1 119 ? 1.757 -10.888 -10.590 1.00 95.62 119 GLU A N 1
ATOM 967 C CA . GLU A 1 119 ? 1.947 -9.436 -10.457 1.00 95.62 119 GLU A CA 1
ATOM 968 C C . GLU A 1 119 ? 3.427 -9.084 -10.670 1.00 95.62 119 GLU A C 1
ATOM 970 O O . GLU A 1 119 ? 4.303 -9.540 -9.928 1.00 95.62 119 GLU A O 1
ATOM 975 N N . ALA A 1 120 ? 3.725 -8.258 -11.674 1.00 93.12 120 ALA A N 1
ATOM 976 C CA . ALA A 1 120 ? 5.069 -7.722 -11.875 1.00 93.12 120 ALA A CA 1
ATOM 977 C C . ALA A 1 120 ? 5.250 -6.440 -11.052 1.00 93.12 120 ALA A C 1
ATOM 979 O O . ALA A 1 120 ? 4.357 -5.599 -11.023 1.00 93.12 120 ALA A O 1
ATOM 980 N N . TYR A 1 121 ? 6.414 -6.247 -10.431 1.00 9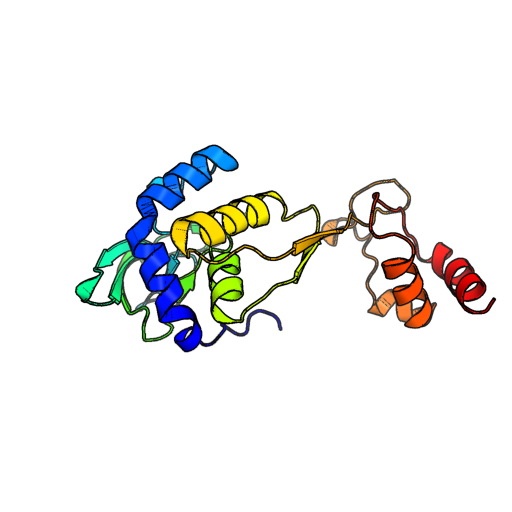3.12 121 TYR A N 1
ATOM 981 C CA . TYR A 1 121 ? 6.657 -5.079 -9.584 1.00 93.12 121 TYR A CA 1
ATOM 982 C C . TYR A 1 121 ? 8.062 -4.494 -9.749 1.00 93.12 121 TYR A C 1
ATOM 984 O O . TYR A 1 121 ? 9.030 -5.187 -10.073 1.00 93.12 121 TYR A O 1
ATOM 992 N N . GLY A 1 122 ? 8.174 -3.190 -9.501 1.00 90.94 122 GLY A N 1
ATOM 993 C CA . GLY A 1 122 ? 9.442 -2.468 -9.538 1.00 90.94 122 GLY A CA 1
ATOM 994 C C . GLY A 1 122 ? 10.237 -2.648 -8.253 1.00 90.94 122 GLY A C 1
ATOM 995 O O . GLY A 1 122 ? 9.682 -2.711 -7.156 1.00 90.94 122 GLY A O 1
ATOM 996 N N . LYS A 1 123 ? 11.567 -2.701 -8.363 1.00 88.88 123 LYS A N 1
ATOM 997 C CA . LYS A 1 123 ? 12.475 -2.838 -7.209 1.00 88.88 123 LYS A CA 1
ATOM 998 C C . LYS A 1 123 ? 12.200 -1.864 -6.055 1.00 88.88 123 LYS A C 1
ATOM 1000 O O . LYS A 1 123 ? 12.460 -2.205 -4.905 1.00 88.88 123 LYS A O 1
ATOM 1005 N N . ASP A 1 124 ? 11.693 -0.674 -6.350 1.00 89.50 124 ASP A N 1
ATOM 1006 C CA . ASP A 1 124 ? 11.396 0.393 -5.397 1.00 89.50 124 ASP A CA 1
ATOM 1007 C C . ASP A 1 124 ? 10.277 0.062 -4.400 1.00 89.50 124 ASP A C 1
ATOM 1009 O O . ASP A 1 124 ? 10.226 0.672 -3.333 1.00 89.50 124 ASP A O 1
ATOM 1013 N N . ILE A 1 125 ? 9.422 -0.918 -4.703 1.00 92.38 125 ILE A N 1
ATOM 1014 C CA . ILE A 1 125 ? 8.326 -1.340 -3.818 1.00 92.38 125 ILE A CA 1
ATOM 1015 C C . ILE A 1 125 ? 8.525 -2.734 -3.212 1.00 92.38 125 ILE A C 1
ATOM 1017 O O . ILE A 1 125 ? 7.604 -3.263 -2.591 1.00 92.38 125 ILE A O 1
ATOM 1021 N N . MET A 1 126 ? 9.723 -3.316 -3.336 1.00 93.56 126 MET A N 1
ATOM 1022 C CA . MET A 1 126 ? 10.028 -4.681 -2.879 1.00 93.56 126 MET A CA 1
ATOM 1023 C C . MET A 1 126 ? 9.670 -4.923 -1.408 1.00 93.56 126 MET A C 1
ATOM 1025 O O . MET A 1 126 ? 9.046 -5.929 -1.086 1.00 93.56 126 MET A O 1
ATOM 1029 N N . ASP A 1 127 ? 9.982 -3.972 -0.530 1.00 94.50 127 ASP A N 1
ATOM 1030 C CA . ASP A 1 127 ? 9.652 -4.055 0.897 1.00 94.50 127 ASP A CA 1
ATOM 1031 C C . ASP A 1 127 ? 8.142 -3.997 1.163 1.00 94.50 127 ASP A C 1
ATOM 1033 O O . ASP A 1 127 ? 7.663 -4.439 2.203 1.00 94.50 127 ASP A O 1
ATOM 1037 N N . SER A 1 128 ? 7.363 -3.386 0.267 1.00 94.50 128 SER A N 1
ATOM 1038 C CA . SER A 1 128 ? 5.900 -3.413 0.357 1.00 94.50 128 SER A CA 1
ATOM 1039 C C . SER A 1 128 ? 5.352 -4.752 -0.116 1.00 94.50 128 SER A C 1
ATOM 1041 O O . SER A 1 128 ? 4.474 -5.298 0.545 1.00 94.50 128 SER A O 1
ATOM 1043 N N . VAL A 1 129 ? 5.886 -5.289 -1.217 1.00 97.31 129 VAL A N 1
ATOM 1044 C CA . VAL A 1 129 ? 5.489 -6.597 -1.760 1.00 97.31 129 VAL A CA 1
ATOM 1045 C C . VAL A 1 129 ? 5.767 -7.697 -0.741 1.00 97.31 129 VAL A C 1
ATOM 1047 O O . VAL A 1 129 ? 4.833 -8.369 -0.339 1.00 97.31 129 VAL A O 1
ATOM 1050 N N . LYS A 1 130 ? 6.975 -7.750 -0.165 1.00 97.69 130 LYS A N 1
ATOM 1051 C CA . LYS A 1 130 ? 7.351 -8.738 0.863 1.00 97.69 130 LYS A CA 1
ATOM 1052 C C . LYS A 1 130 ? 6.377 -8.801 2.049 1.00 97.69 130 LYS A C 1
ATOM 1054 O O . LYS A 1 130 ? 6.110 -9.873 2.581 1.00 97.69 130 LYS A O 1
ATOM 1059 N N . VAL A 1 131 ? 5.874 -7.648 2.499 1.00 98.31 131 VAL A N 1
ATOM 1060 C CA . VAL A 1 131 ? 4.865 -7.595 3.568 1.00 98.31 131 VAL A CA 1
ATOM 1061 C C . VAL A 1 131 ? 3.519 -8.115 3.067 1.00 98.31 131 VAL A C 1
ATOM 1063 O O . VAL A 1 131 ? 2.877 -8.890 3.769 1.00 98.31 131 VAL A O 1
ATOM 1066 N N . ASN A 1 132 ? 3.085 -7.699 1.876 1.00 98.56 132 ASN A N 1
ATOM 1067 C CA . ASN A 1 132 ? 1.814 -8.146 1.311 1.00 98.56 132 ASN A CA 1
ATOM 1068 C C . ASN A 1 132 ? 1.814 -9.651 1.009 1.00 98.56 132 ASN A C 1
ATOM 1070 O O . ASN A 1 132 ? 0.791 -10.277 1.254 1.00 98.56 132 ASN A O 1
ATOM 1074 N N . ASP A 1 133 ? 2.928 -10.238 0.562 1.00 98.62 133 ASP A N 1
ATOM 1075 C CA . ASP A 1 133 ? 3.060 -11.688 0.347 1.00 98.62 133 ASP A CA 1
ATOM 1076 C C . ASP A 1 133 ? 2.747 -12.433 1.644 1.00 98.62 133 ASP A C 1
ATOM 1078 O O . ASP A 1 133 ? 1.861 -13.283 1.697 1.00 98.62 133 ASP A O 1
ATOM 1082 N N . TRP A 1 134 ? 3.390 -12.006 2.735 1.00 98.75 134 TRP A N 1
ATOM 1083 C CA . TRP A 1 134 ? 3.152 -12.574 4.055 1.00 98.75 134 TRP A CA 1
ATOM 1084 C C . TRP A 1 134 ? 1.708 -12.368 4.529 1.00 98.75 134 TRP A C 1
ATOM 1086 O O . TRP A 1 134 ? 1.101 -13.298 5.045 1.00 98.75 134 TRP A O 1
ATOM 1096 N N . VAL A 1 135 ? 1.122 -11.179 4.350 1.00 98.81 135 VAL A N 1
ATOM 1097 C CA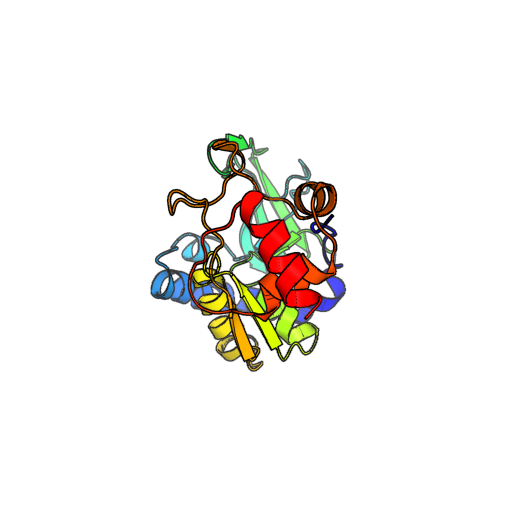 . VAL A 1 135 ? -0.286 -10.940 4.723 1.00 98.81 135 VAL A CA 1
ATOM 1098 C C . VAL A 1 135 ? -1.228 -11.821 3.896 1.00 98.81 135 VAL A C 1
ATOM 1100 O O . VAL A 1 135 ? -2.194 -12.361 4.432 1.00 98.81 135 VAL A O 1
ATOM 1103 N N . SER A 1 136 ? -0.956 -11.989 2.604 1.00 98.69 136 SER A N 1
ATOM 1104 C CA . SER A 1 136 ? -1.748 -12.832 1.713 1.00 98.69 136 SER A CA 1
ATOM 1105 C C . SER A 1 136 ? -1.753 -14.280 2.204 1.00 98.69 136 SER A C 1
ATOM 1107 O O . SER A 1 136 ? -2.823 -14.842 2.455 1.00 98.69 136 SER A O 1
ATOM 1109 N N . ASP A 1 137 ? -0.566 -14.839 2.435 1.00 98.62 137 ASP A N 1
ATOM 1110 C CA . ASP A 1 137 ? -0.399 -16.237 2.826 1.00 98.62 137 ASP A CA 1
ATOM 1111 C C . ASP A 1 137 ? -0.898 -16.491 4.260 1.00 98.62 137 ASP A C 1
ATOM 1113 O O . ASP A 1 137 ? -1.678 -17.409 4.500 1.00 98.62 137 ASP A O 1
ATOM 1117 N N . GLU A 1 138 ? -0.499 -15.650 5.219 1.00 98.69 138 GLU A N 1
ATOM 1118 C CA . GLU A 1 138 ? -0.608 -15.945 6.657 1.00 98.69 138 GLU A CA 1
ATOM 1119 C C . GLU A 1 138 ? -1.828 -15.329 7.343 1.00 98.69 138 GLU A C 1
ATOM 1121 O O . GLU A 1 138 ? -2.178 -15.726 8.459 1.00 98.69 138 GLU A O 1
ATOM 1126 N N . ILE A 1 139 ? -2.445 -14.317 6.728 1.00 98.75 139 ILE A N 1
ATOM 1127 C CA . ILE A 1 139 ? -3.618 -13.629 7.283 1.00 98.75 139 ILE A CA 1
ATOM 1128 C C . ILE A 1 139 ? -4.856 -13.911 6.444 1.00 98.75 139 ILE A C 1
ATOM 1130 O O . ILE A 1 139 ? -5.913 -14.207 6.996 1.00 98.75 139 ILE A O 1
ATOM 1134 N N . LEU A 1 140 ? -4.740 -13.818 5.118 1.00 98.50 140 LEU A N 1
ATOM 1135 C CA . LEU A 1 140 ? -5.866 -14.034 4.209 1.00 98.50 140 LEU A CA 1
ATOM 1136 C C . LEU A 1 140 ? -6.001 -15.489 3.748 1.00 98.50 140 LEU A C 1
ATOM 1138 O O . LEU A 1 140 ? -7.021 -15.822 3.144 1.00 98.50 140 LEU A O 1
ATOM 1142 N N . ASN A 1 141 ? -5.016 -16.346 4.048 1.00 98.25 141 ASN A N 1
ATOM 1143 C CA . ASN A 1 141 ? -4.964 -17.739 3.603 1.00 98.25 141 ASN A CA 1
ATOM 1144 C C . ASN A 1 141 ? -5.162 -17.865 2.079 1.00 98.25 141 ASN A C 1
ATOM 1146 O O . ASN A 1 141 ? -5.892 -18.728 1.587 1.00 98.25 141 ASN A O 1
ATOM 1150 N N . TYR A 1 142 ? -4.542 -16.951 1.332 1.00 98.38 142 TYR A N 1
ATOM 1151 C CA . TYR A 1 142 ? -4.570 -16.900 -0.122 1.00 98.38 142 TYR A CA 1
ATOM 1152 C C . TYR A 1 142 ? -3.127 -16.875 -0.641 1.00 98.38 142 TYR A C 1
ATOM 1154 O O . TYR A 1 142 ? -2.402 -15.936 -0.308 1.00 98.38 142 TYR A O 1
ATOM 1162 N N . PRO A 1 143 ? -2.706 -17.852 -1.467 1.00 98.38 143 PRO A N 1
ATOM 1163 C CA . PRO A 1 143 ? -1.353 -17.878 -2.009 1.00 98.38 143 PRO A CA 1
ATOM 1164 C C . PRO A 1 143 ? -1.038 -16.587 -2.760 1.00 98.38 143 PRO A C 1
ATOM 1166 O O . PRO A 1 143 ? -1.750 -16.242 -3.710 1.00 98.38 143 PRO A O 1
ATOM 1169 N N . HIS A 1 144 ? 0.014 -15.887 -2.340 1.00 98.38 144 HIS A N 1
ATOM 1170 C CA . HIS A 1 144 ? 0.458 -14.678 -3.020 1.00 98.38 144 HIS A CA 1
ATOM 1171 C C . HIS A 1 144 ? 0.775 -14.953 -4.509 1.00 98.38 144 HIS A C 1
ATOM 1173 O O . HIS A 1 144 ? 1.091 -16.087 -4.894 1.00 98.38 144 HIS A O 1
ATOM 1179 N N . PRO A 1 145 ? 0.664 -13.938 -5.385 1.00 98.31 145 PRO A N 1
ATOM 1180 C CA . PRO A 1 145 ? 0.910 -14.105 -6.812 1.00 98.31 145 PRO A CA 1
ATOM 1181 C C . PRO A 1 145 ? 2.348 -14.524 -7.126 1.00 98.31 145 PRO A C 1
ATOM 1183 O O . PRO A 1 145 ? 3.295 -14.164 -6.434 1.00 98.31 145 PRO A O 1
ATOM 1186 N N . HIS A 1 146 ? 2.555 -15.177 -8.267 1.00 97.81 146 HIS A N 1
ATOM 1187 C CA . HIS A 1 146 ? 3.898 -15.254 -8.828 1.00 97.81 146 HIS A CA 1
ATOM 1188 C C . HIS A 1 146 ? 4.378 -13.864 -9.244 1.00 97.81 146 HIS A C 1
ATOM 1190 O O . HIS A 1 146 ? 3.658 -13.109 -9.903 1.00 97.81 146 HIS A O 1
ATOM 1196 N N . HIS A 1 147 ? 5.628 -13.551 -8.915 1.00 95.94 147 HIS A N 1
ATOM 1197 C CA . HIS A 1 147 ? 6.179 -12.233 -9.177 1.00 95.94 147 HIS A CA 1
ATOM 1198 C C . HIS A 1 147 ? 7.289 -12.224 -10.216 1.00 95.94 147 HIS A C 1
ATOM 1200 O O . HIS A 1 147 ? 8.159 -13.094 -10.252 1.00 95.94 147 HIS A O 1
ATOM 1206 N N . VAL A 1 148 ? 7.310 -11.146 -10.999 1.00 92.75 148 VAL A N 1
ATOM 1207 C CA . VAL A 1 148 ? 8.482 -10.739 -11.774 1.00 92.75 148 VAL A CA 1
ATOM 1208 C C . VAL A 1 148 ? 8.919 -9.360 -11.310 1.00 92.75 148 VAL A C 1
ATOM 1210 O O . VAL A 1 148 ? 8.195 -8.376 -11.448 1.00 92.75 148 VAL A O 1
ATOM 1213 N N . LYS A 1 149 ? 10.135 -9.293 -10.770 1.00 91.69 149 LYS A N 1
ATOM 1214 C CA . LYS A 1 149 ? 10.755 -8.039 -10.354 1.00 91.69 149 LYS A CA 1
ATOM 1215 C C . LYS A 1 149 ? 11.494 -7.407 -11.529 1.00 91.69 149 LYS A C 1
ATOM 1217 O O . LYS A 1 149 ? 12.474 -7.985 -12.002 1.00 91.69 149 LYS A O 1
ATOM 1222 N N . TYR A 1 150 ? 11.082 -6.209 -11.934 1.00 89.81 150 TYR A N 1
ATOM 1223 C CA . TYR A 1 150 ? 11.813 -5.409 -12.915 1.00 89.81 150 TYR A CA 1
ATOM 1224 C C . TYR A 1 150 ? 12.729 -4.372 -12.249 1.00 89.81 150 TYR A C 1
ATOM 1226 O O . TYR A 1 150 ? 12.450 -3.836 -11.170 1.00 89.81 150 TYR A O 1
ATOM 1234 N N . GLU A 1 151 ? 13.870 -4.122 -12.888 1.00 89.12 151 GLU A N 1
ATOM 1235 C CA . GLU A 1 151 ? 14.862 -3.138 -12.446 1.00 89.12 151 GLU A CA 1
ATOM 1236 C C . GLU A 1 151 ? 14.574 -1.729 -12.984 1.00 89.12 151 GLU A C 1
ATOM 1238 O O . GLU A 1 151 ? 13.668 -1.501 -13.785 1.00 89.12 151 GLU A O 1
ATOM 1243 N N . MET A 1 152 ? 15.332 -0.755 -12.485 1.00 86.19 152 MET A N 1
ATOM 1244 C CA . MET A 1 152 ? 15.137 0.654 -12.814 1.00 86.19 152 MET A CA 1
ATOM 1245 C C . MET A 1 152 ? 15.842 1.063 -14.110 1.00 86.19 152 MET A C 1
ATOM 1247 O O . MET A 1 152 ? 16.947 0.606 -14.405 1.00 86.19 152 MET A O 1
ATOM 1251 N N . PHE A 1 153 ? 15.253 2.029 -14.817 1.00 87.38 153 PHE A N 1
ATOM 1252 C CA . PHE A 1 153 ? 15.988 2.821 -15.798 1.00 87.38 153 PHE A CA 1
ATOM 1253 C C . PHE A 1 153 ? 16.793 3.918 -15.094 1.00 87.38 153 PHE A C 1
ATOM 1255 O O . PHE A 1 153 ? 16.294 4.609 -14.197 1.00 87.38 153 PHE A O 1
ATOM 1262 N N . LEU A 1 154 ? 18.046 4.055 -15.505 1.00 88.12 154 LEU A N 1
ATOM 1263 C CA . LEU A 1 154 ? 18.982 5.077 -15.062 1.00 88.12 154 LEU A CA 1
ATOM 1264 C C . LEU A 1 154 ? 19.190 6.082 -16.194 1.00 88.12 154 LEU A C 1
ATOM 1266 O O . LEU A 1 154 ? 18.985 5.761 -17.365 1.00 88.12 154 LEU A O 1
ATOM 1270 N N . ASP A 1 155 ? 19.598 7.297 -15.852 1.00 86.44 155 ASP A N 1
ATOM 1271 C CA . ASP A 1 155 ? 20.126 8.214 -16.854 1.00 86.44 155 ASP A CA 1
ATOM 1272 C C . ASP A 1 155 ? 21.516 7.758 -17.332 1.00 86.44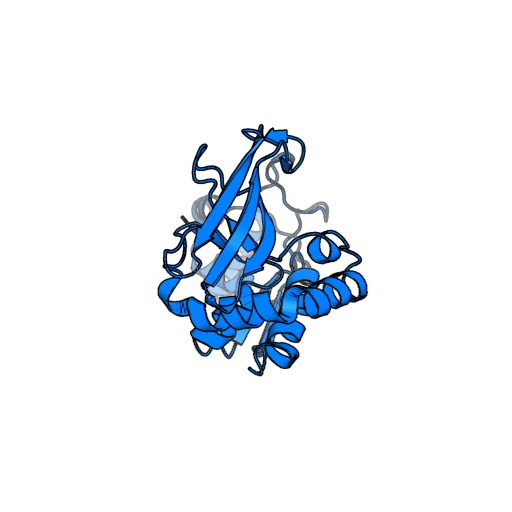 155 ASP A C 1
ATOM 1274 O O . ASP A 1 155 ? 22.117 6.833 -16.785 1.00 86.44 155 ASP A O 1
ATOM 1278 N N . LYS A 1 156 ? 22.049 8.434 -18.349 1.00 84.81 156 LYS A N 1
ATOM 1279 C CA . LYS A 1 156 ? 23.387 8.169 -18.905 1.00 84.81 156 LYS A CA 1
ATOM 1280 C C . LYS A 1 156 ? 24.553 8.429 -17.947 1.00 84.81 156 LYS A C 1
ATOM 1282 O O . LYS A 1 156 ? 25.689 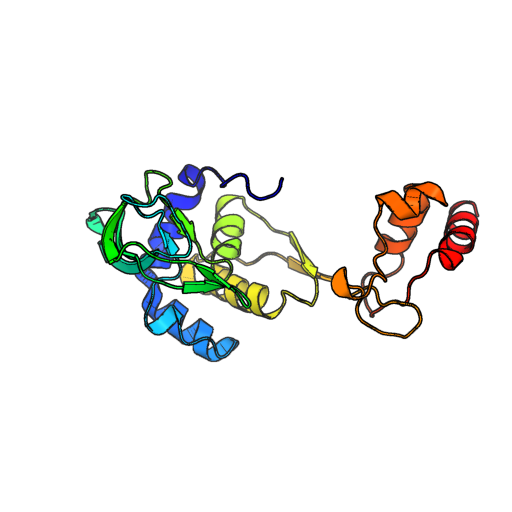8.107 -18.268 1.00 84.81 156 LYS A O 1
ATOM 1287 N N . GLY A 1 157 ? 24.298 9.042 -16.795 1.00 83.56 157 GLY A N 1
ATOM 1288 C CA . GLY A 1 157 ? 25.272 9.184 -15.718 1.00 83.56 157 GLY A CA 1
ATOM 1289 C C . GLY A 1 157 ? 25.158 8.083 -14.662 1.00 83.56 157 GLY A C 1
ATOM 1290 O O . GLY A 1 157 ? 25.745 8.232 -13.590 1.00 83.56 157 GLY A O 1
ATOM 1291 N N . GLY A 1 158 ? 24.358 7.039 -14.906 1.00 84.56 158 GLY A N 1
ATOM 1292 C CA . GLY A 1 158 ? 24.085 5.962 -13.956 1.00 84.56 158 GLY A CA 1
ATOM 1293 C C . GLY A 1 158 ? 23.217 6.394 -12.768 1.00 84.56 158 GLY A C 1
ATOM 1294 O O . GLY A 1 158 ? 23.114 5.670 -11.776 1.00 84.56 158 GLY A O 1
ATOM 1295 N N . LYS A 1 159 ? 22.597 7.579 -12.818 1.00 85.25 159 LYS A N 1
ATOM 1296 C CA . LYS A 1 159 ? 21.774 8.110 -11.726 1.00 85.25 159 LYS A CA 1
ATOM 1297 C C . LYS A 1 159 ? 20.309 7.762 -11.933 1.00 85.25 159 LYS A C 1
ATOM 1299 O O . LYS A 1 159 ? 19.825 7.554 -13.042 1.00 85.25 159 LYS A O 1
ATOM 1304 N N . LYS A 1 160 ? 19.560 7.740 -10.831 1.00 84.50 160 LYS A N 1
ATOM 1305 C CA . LYS A 1 160 ? 18.108 7.545 -10.863 1.00 84.50 160 LYS A CA 1
ATOM 1306 C C . LYS A 1 160 ? 17.441 8.665 -11.671 1.00 84.50 160 LYS A C 1
ATOM 1308 O O . LYS A 1 160 ? 17.643 9.849 -11.397 1.00 84.50 160 LYS A O 1
ATOM 1313 N N . ILE A 1 161 ? 16.586 8.277 -12.614 1.00 83.81 161 ILE A N 1
ATOM 1314 C CA . ILE A 1 161 ? 15.713 9.205 -13.334 1.00 83.81 161 ILE A CA 1
ATOM 1315 C C . ILE A 1 161 ? 14.733 9.843 -12.339 1.00 83.81 161 ILE A C 1
ATOM 1317 O O . ILE A 1 161 ? 14.044 9.143 -11.592 1.00 83.81 161 ILE A O 1
ATOM 1321 N N . SER A 1 162 ? 14.659 11.176 -12.305 1.00 78.12 162 SER A N 1
ATOM 1322 C CA . SER A 1 162 ? 13.757 11.900 -11.408 1.00 78.12 162 SER A CA 1
ATOM 1323 C C . SER A 1 162 ? 13.289 13.233 -11.990 1.00 78.12 162 SER A C 1
ATOM 1325 O O . SER A 1 162 ? 14.023 13.961 -12.653 1.00 78.12 162 SER A O 1
ATOM 1327 N N . LYS A 1 163 ? 12.047 13.606 -11.673 1.00 74.69 163 LYS A N 1
ATOM 1328 C CA . LYS A 1 163 ? 11.460 14.864 -12.148 1.00 74.69 163 LYS A CA 1
ATOM 1329 C C . LYS A 1 163 ? 12.163 16.108 -11.617 1.00 74.69 163 LYS A C 1
ATOM 1331 O O . LYS A 1 163 ? 12.283 17.081 -12.351 1.00 74.69 163 LYS A O 1
ATOM 1336 N N . SER A 1 164 ? 12.646 16.075 -10.379 1.00 72.88 164 SER A N 1
ATOM 1337 C CA . SER A 1 164 ? 13.367 17.194 -9.766 1.00 72.88 164 SER A CA 1
ATOM 1338 C C . SER A 1 164 ? 14.732 17.453 -10.404 1.00 72.88 164 SER A C 1
ATOM 1340 O O . SER A 1 164 ? 15.179 18.593 -10.398 1.00 72.88 164 SER A O 1
ATOM 1342 N N . LEU A 1 165 ? 15.372 16.427 -10.972 1.00 74.12 165 LEU A N 1
ATOM 1343 C CA . LEU A 1 165 ? 16.652 16.557 -11.677 1.00 74.12 165 LEU A CA 1
ATOM 1344 C C . LEU A 1 165 ? 16.488 16.909 -13.165 1.00 74.12 165 LEU A C 1
ATOM 1346 O O . LEU A 1 165 ? 17.483 17.082 -13.859 1.00 74.12 165 LEU A O 1
ATOM 1350 N N . GLY A 1 166 ? 15.253 16.992 -13.673 1.00 76.31 166 GLY A N 1
ATOM 1351 C CA . GLY A 1 166 ? 14.972 17.320 -15.075 1.00 76.31 166 GLY A CA 1
ATOM 1352 C C . GLY A 1 166 ? 15.364 16.235 -16.088 1.00 76.31 166 GLY A C 1
ATOM 1353 O O . GLY A 1 166 ? 15.142 16.419 -17.279 1.00 76.31 166 GLY A O 1
ATOM 1354 N N . ASN A 1 167 ? 15.882 15.088 -15.640 1.00 74.00 167 ASN A N 1
ATOM 1355 C CA . ASN A 1 167 ? 16.375 13.990 -16.480 1.00 74.00 167 ASN A CA 1
ATOM 1356 C C . ASN A 1 167 ? 15.287 12.946 -16.817 1.00 74.00 167 ASN A C 1
ATOM 1358 O O . ASN A 1 167 ? 15.579 11.761 -16.957 1.00 74.00 167 ASN A O 1
ATOM 1362 N N . VAL A 1 168 ? 14.015 13.356 -16.904 1.00 79.50 168 VAL A N 1
ATOM 1363 C CA . VAL A 1 168 ? 12.883 12.428 -17.075 1.00 79.50 168 VAL A CA 1
ATOM 1364 C C . VAL A 1 168 ?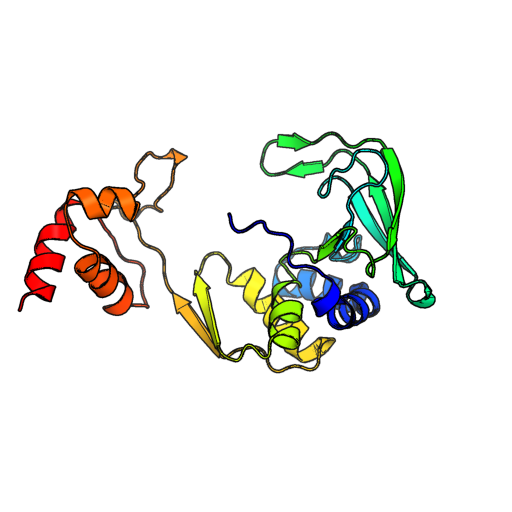 12.712 11.997 -18.521 1.00 79.50 168 VAL A C 1
ATOM 1366 O O . VAL A 1 168 ? 12.419 12.810 -19.395 1.00 79.50 168 VAL A O 1
ATOM 1369 N N . ILE A 1 169 ? 12.741 10.685 -18.727 1.00 81.69 169 ILE A N 1
ATOM 1370 C CA . ILE A 1 169 ? 12.314 10.050 -19.969 1.00 81.69 169 ILE A CA 1
ATOM 1371 C C . ILE A 1 169 ? 10.868 9.595 -19.784 1.00 81.69 169 ILE A C 1
ATOM 1373 O O . ILE A 1 169 ? 10.579 8.694 -18.998 1.00 81.69 169 ILE A O 1
ATOM 1377 N N . THR A 1 170 ? 9.937 10.253 -20.474 1.00 85.62 170 THR A N 1
ATOM 1378 C CA . THR A 1 170 ? 8.526 9.845 -20.499 1.00 85.62 170 THR A CA 1
ATOM 1379 C C . THR A 1 170 ? 8.213 9.136 -21.807 1.00 85.62 170 THR A C 1
ATOM 1381 O O . THR A 1 170 ? 8.790 9.461 -22.843 1.00 85.62 170 THR A O 1
ATOM 1384 N N . ALA A 1 171 ? 7.239 8.222 -21.788 1.00 87.00 171 ALA A N 1
ATOM 1385 C CA . ALA A 1 171 ? 6.739 7.602 -23.015 1.00 87.00 171 ALA A CA 1
ATOM 1386 C C . ALA A 1 171 ? 6.257 8.656 -24.028 1.00 87.00 171 ALA A C 1
ATOM 1388 O O . ALA A 1 171 ? 6.527 8.537 -25.214 1.00 87.00 171 ALA A O 1
ATOM 1389 N N . GLN A 1 172 ? 5.614 9.735 -23.565 1.00 88.06 172 GLN A N 1
ATOM 1390 C CA . GLN A 1 172 ? 5.182 10.827 -24.440 1.00 88.06 172 GLN A CA 1
ATOM 1391 C C . GLN A 1 172 ? 6.364 11.514 -25.132 1.00 88.06 172 GLN A C 1
ATOM 1393 O O . GLN A 1 172 ? 6.309 11.734 -26.335 1.00 88.06 172 GLN A O 1
ATOM 1398 N N . LYS A 1 173 ? 7.444 11.802 -24.393 1.00 86.88 173 LYS A N 1
ATOM 1399 C CA . LYS A 1 173 ? 8.644 12.420 -24.967 1.00 86.88 173 LYS A CA 1
ATOM 1400 C C . LYS A 1 173 ? 9.392 11.456 -25.888 1.00 86.88 173 LYS A C 1
ATOM 1402 O O . LYS A 1 173 ? 9.923 11.877 -26.904 1.00 86.88 173 LYS A O 1
ATOM 1407 N N . TRP A 1 174 ? 9.396 10.162 -25.567 1.00 89.94 174 TRP A N 1
ATOM 1408 C CA . TRP A 1 174 ? 9.956 9.112 -26.422 1.00 89.94 174 TRP A CA 1
ATOM 1409 C C . TRP A 1 174 ? 9.263 9.051 -27.785 1.00 89.94 174 TRP A C 1
ATOM 1411 O O . TRP A 1 174 ? 9.924 8.934 -28.813 1.00 89.94 174 TRP A O 1
ATOM 1421 N N . LEU A 1 175 ? 7.933 9.172 -27.800 1.00 90.19 175 LEU A N 1
ATOM 1422 C CA . LEU A 1 175 ? 7.127 9.128 -29.022 1.00 90.19 175 LEU A CA 1
ATOM 1423 C C . LEU A 1 175 ? 7.330 10.337 -29.952 1.00 90.19 175 LEU A C 1
ATOM 1425 O O . LEU A 1 175 ? 6.881 10.294 -31.091 1.00 90.19 175 LEU A O 1
ATOM 1429 N N . GLU A 1 176 ? 8.021 11.394 -29.510 1.00 90.25 176 GLU A N 1
ATOM 1430 C CA . GLU A 1 176 ? 8.459 12.476 -30.405 1.00 90.25 176 GLU A CA 1
ATOM 1431 C C . GLU A 1 176 ? 9.625 12.042 -31.315 1.00 90.25 176 GLU A C 1
ATOM 1433 O O . GLU A 1 176 ? 9.809 12.618 -32.384 1.00 90.25 176 GLU A O 1
ATOM 1438 N N . PHE A 1 177 ? 10.399 11.025 -30.912 1.00 87.50 177 PHE A N 1
ATOM 1439 C CA . PHE A 1 177 ? 11.616 10.576 -31.608 1.00 87.50 177 PHE A CA 1
ATOM 1440 C C . PHE A 1 177 ? 11.559 9.115 -32.085 1.00 87.50 177 PHE A C 1
ATOM 1442 O O . PHE A 1 177 ? 12.373 8.699 -32.906 1.00 87.50 177 PHE A O 1
ATOM 1449 N N . GLY A 1 178 ? 10.620 8.320 -31.571 1.00 88.50 178 GLY A N 1
ATOM 1450 C CA . GLY A 1 178 ? 10.453 6.906 -31.896 1.00 88.50 178 GLY A CA 1
ATOM 1451 C C . GLY A 1 178 ? 8.988 6.485 -31.890 1.00 88.50 178 GLY A C 1
ATOM 1452 O O . GLY A 1 178 ? 8.086 7.296 -31.712 1.00 88.50 178 GLY A O 1
ATOM 1453 N N . ASN A 1 179 ? 8.732 5.193 -32.077 1.00 88.62 179 ASN A N 1
ATOM 1454 C CA . ASN A 1 179 ? 7.378 4.643 -32.067 1.00 88.62 179 ASN A CA 1
ATOM 1455 C C . ASN A 1 179 ? 7.123 3.780 -30.816 1.00 88.62 179 ASN A C 1
ATOM 1457 O O . ASN A 1 179 ? 8.024 3.471 -30.039 1.00 88.62 179 ASN A O 1
ATOM 1461 N N . ALA A 1 180 ? 5.874 3.352 -30.626 1.00 90.06 180 ALA A N 1
ATOM 1462 C CA . ALA A 1 180 ? 5.511 2.480 -29.508 1.00 90.06 180 ALA A CA 1
ATOM 1463 C C . ALA A 1 180 ? 6.251 1.129 -29.532 1.00 90.06 180 ALA A C 1
ATOM 1465 O O . ALA A 1 180 ? 6.510 0.553 -28.480 1.00 90.06 180 ALA A O 1
ATOM 1466 N N . LYS A 1 181 ? 6.626 0.633 -30.716 1.00 88.94 181 LYS A N 1
ATOM 1467 C CA . LYS A 1 181 ? 7.312 -0.654 -30.873 1.00 88.94 181 LYS A CA 1
ATOM 1468 C C . LYS A 1 181 ? 8.727 -0.619 -30.286 1.00 88.94 181 LYS A C 1
ATOM 1470 O O . LYS A 1 181 ? 9.105 -1.583 -29.632 1.00 88.94 181 LYS A O 1
ATOM 1475 N N . SER A 1 182 ? 9.465 0.491 -30.400 1.00 89.12 182 SER A N 1
ATOM 1476 C CA . SER A 1 182 ? 10.784 0.619 -29.754 1.00 89.12 182 SER A CA 1
ATOM 1477 C C . SER A 1 182 ? 10.704 0.720 -28.229 1.00 89.12 182 SER A C 1
ATOM 1479 O O . SER A 1 182 ? 11.582 0.203 -27.541 1.00 89.12 182 SER A O 1
ATOM 1481 N N . ILE A 1 183 ? 9.626 1.299 -27.683 1.00 88.00 183 ILE A N 1
ATOM 1482 C CA . ILE A 1 183 ? 9.349 1.267 -26.235 1.00 88.00 183 ILE A CA 1
ATOM 1483 C C . ILE A 1 183 ? 9.079 -0.171 -25.784 1.00 88.00 183 ILE A C 1
ATOM 1485 O O . ILE A 1 183 ? 9.643 -0.623 -24.792 1.00 88.00 183 ILE A O 1
ATOM 1489 N N . LEU A 1 184 ? 8.236 -0.909 -26.511 1.00 88.00 184 LEU A N 1
ATOM 1490 C CA . LEU A 1 184 ? 7.949 -2.308 -26.188 1.00 88.00 184 LEU A CA 1
ATOM 1491 C C . LEU A 1 184 ? 9.212 -3.170 -26.277 1.00 88.00 184 LEU A C 1
ATOM 1493 O O . LEU A 1 184 ? 9.472 -3.949 -25.365 1.00 88.00 184 LEU A O 1
ATOM 1497 N N . LEU A 1 185 ? 10.034 -2.982 -27.314 1.00 87.75 185 LEU A N 1
ATOM 1498 C CA . LEU A 1 185 ? 11.325 -3.658 -27.428 1.00 87.75 185 LEU A CA 1
ATOM 1499 C C . LEU A 1 185 ? 12.214 -3.347 -26.219 1.00 87.75 185 LEU A C 1
ATOM 1501 O O . LEU A 1 185 ? 12.746 -4.265 -25.606 1.00 87.75 185 LEU A O 1
ATOM 1505 N N . LEU A 1 186 ? 12.335 -2.078 -25.820 1.00 86.25 186 LEU A N 1
ATOM 1506 C CA . LEU A 1 186 ? 13.084 -1.681 -24.626 1.00 86.25 186 LEU A CA 1
ATOM 1507 C C . LEU A 1 186 ? 12.605 -2.421 -23.364 1.00 86.25 186 LEU A C 1
ATOM 1509 O O . LEU A 1 186 ? 13.444 -2.907 -22.604 1.00 86.25 186 LEU A O 1
ATOM 1513 N N . LEU A 1 187 ? 11.286 -2.506 -23.155 1.00 84.94 187 LEU A N 1
ATOM 1514 C CA . LEU A 1 187 ? 10.672 -3.126 -21.976 1.00 84.94 187 LEU A CA 1
ATOM 1515 C C . LEU A 1 187 ? 10.801 -4.657 -21.971 1.00 84.94 187 LEU A C 1
ATOM 1517 O O . LEU A 1 187 ? 11.037 -5.244 -20.917 1.00 84.94 187 LEU A O 1
ATOM 1521 N N . TYR A 1 188 ? 10.666 -5.308 -23.128 1.00 83.62 188 TYR A N 1
ATOM 1522 C CA . TYR A 1 188 ? 10.691 -6.771 -23.230 1.00 83.62 188 TYR A CA 1
ATOM 1523 C C . TYR A 1 188 ? 12.092 -7.354 -23.418 1.00 83.62 188 TYR A C 1
ATOM 1525 O O . TYR A 1 188 ? 12.326 -8.500 -23.042 1.00 83.62 188 TYR A O 1
ATOM 1533 N N . LYS A 1 189 ? 13.043 -6.580 -23.957 1.00 82.75 189 LYS A N 1
ATOM 1534 C CA . LYS A 1 189 ? 14.404 -7.059 -24.243 1.00 82.75 189 LYS A CA 1
ATOM 1535 C C . LYS A 1 189 ? 15.153 -7.486 -22.984 1.00 82.75 189 LYS A C 1
ATOM 1537 O O . LYS A 1 189 ? 15.938 -8.430 -23.025 1.00 82.75 189 LYS A O 1
ATOM 1542 N N . ARG A 1 190 ? 14.952 -6.785 -21.864 1.00 79.25 190 ARG A N 1
ATOM 1543 C CA . ARG A 1 190 ? 15.594 -7.142 -20.597 1.00 79.25 190 ARG A CA 1
ATOM 1544 C C . ARG A 1 190 ? 14.789 -6.649 -19.406 1.00 79.25 190 ARG A C 1
ATOM 1546 O O . ARG A 1 190 ? 14.713 -5.452 -19.164 1.00 79.25 190 ARG A O 1
ATOM 1553 N N . ILE A 1 191 ? 14.254 -7.593 -18.637 1.00 76.56 191 ILE A N 1
ATOM 1554 C CA . ILE A 1 191 ? 13.514 -7.291 -17.407 1.00 76.56 191 ILE A CA 1
ATOM 1555 C C . ILE A 1 191 ? 14.427 -7.182 -16.175 1.00 76.56 191 ILE A C 1
ATOM 1557 O O . ILE A 1 191 ? 14.074 -6.549 -15.183 1.00 76.56 191 ILE A O 1
ATOM 1561 N N . THR A 1 192 ? 15.622 -7.779 -16.245 1.00 78.88 192 THR A N 1
ATOM 1562 C CA . THR A 1 192 ? 16.611 -7.811 -15.163 1.00 78.88 192 THR A CA 1
ATOM 1563 C C . THR A 1 192 ? 17.782 -6.864 -15.420 1.00 78.88 192 THR A C 1
ATOM 1565 O O . THR A 1 192 ? 18.222 -6.670 -16.550 1.00 78.88 192 THR A O 1
ATOM 1568 N N . GLY A 1 193 ? 18.347 -6.327 -14.340 1.00 81.88 193 GLY A N 1
ATOM 1569 C CA . GLY A 1 193 ? 19.466 -5.384 -14.380 1.00 81.88 193 GLY A CA 1
ATOM 1570 C C . GLY A 1 193 ? 19.026 -3.951 -14.679 1.00 81.88 193 GLY A C 1
ATOM 1571 O O . GLY A 1 193 ? 18.204 -3.709 -15.560 1.00 81.88 193 GLY A O 1
ATOM 1572 N N . ALA A 1 194 ? 19.578 -2.995 -13.931 1.00 83.94 194 ALA A N 1
ATOM 1573 C CA . ALA A 1 194 ? 19.340 -1.586 -14.210 1.00 83.94 194 ALA A CA 1
ATOM 1574 C C . ALA A 1 194 ? 19.925 -1.221 -15.581 1.00 83.94 194 ALA A C 1
ATOM 1576 O O . ALA A 1 194 ? 20.968 -1.752 -15.977 1.00 83.94 194 ALA A O 1
ATOM 1577 N N . ARG A 1 195 ? 19.249 -0.330 -16.307 1.00 85.50 195 ARG A N 1
ATOM 1578 C CA . ARG A 1 195 ? 19.646 0.044 -17.667 1.00 85.50 195 ARG A CA 1
ATOM 1579 C C . ARG A 1 195 ? 19.720 1.550 -17.809 1.00 85.50 195 ARG A C 1
ATOM 1581 O O . ARG A 1 195 ? 18.743 2.243 -17.546 1.00 85.50 195 ARG A O 1
ATOM 1588 N N . GLU A 1 196 ? 20.867 2.033 -18.257 1.00 88.31 196 GLU A N 1
ATOM 1589 C CA . GLU A 1 196 ? 21.018 3.424 -18.664 1.00 88.31 196 GLU A CA 1
ATOM 1590 C C . GLU A 1 196 ? 20.264 3.668 -19.966 1.00 88.31 196 GLU A C 1
ATOM 1592 O O . GLU A 1 196 ? 20.311 2.850 -20.892 1.00 88.31 196 GLU A O 1
ATOM 1597 N N . LEU A 1 197 ? 19.551 4.785 -20.017 1.00 87.38 197 LEU A N 1
ATOM 1598 C CA . LEU A 1 197 ? 18.684 5.137 -21.124 1.00 87.38 197 LEU A CA 1
ATOM 1599 C C . LEU A 1 197 ? 18.778 6.635 -21.411 1.00 87.38 197 LEU A C 1
ATOM 1601 O O . LEU A 1 197 ? 18.783 7.452 -20.489 1.00 87.38 197 LEU A O 1
ATOM 1605 N N . GLY A 1 198 ? 18.815 6.982 -22.694 1.00 86.19 198 GLY A N 1
ATOM 1606 C CA . GLY A 1 198 ? 18.740 8.345 -23.212 1.00 86.19 198 GLY A CA 1
ATOM 1607 C C . GLY A 1 198 ? 17.912 8.420 -24.498 1.00 86.19 198 GLY A C 1
ATOM 1608 O O . GLY A 1 198 ? 17.570 7.398 -25.097 1.00 86.19 198 GLY A O 1
ATOM 1609 N N . PHE A 1 199 ? 17.571 9.634 -24.937 1.00 86.25 199 PHE A N 1
ATOM 1610 C CA . PHE A 1 199 ? 16.834 9.839 -26.195 1.00 86.25 199 PHE A CA 1
ATOM 1611 C C . PHE A 1 199 ? 17.674 9.455 -27.424 1.00 86.25 199 PHE A C 1
ATOM 1613 O O . PHE A 1 199 ? 17.138 9.051 -28.451 1.00 86.25 199 PHE A O 1
ATOM 1620 N N . GLU A 1 200 ? 18.995 9.518 -27.299 1.00 87.12 200 GLU A N 1
ATOM 1621 C CA . GLU A 1 200 ? 19.974 9.079 -28.288 1.00 87.12 200 GLU A CA 1
ATOM 1622 C C . GLU 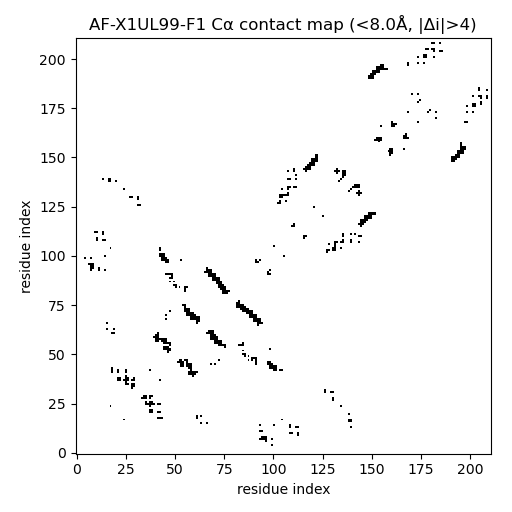A 1 200 ? 19.971 7.561 -28.533 1.00 87.12 200 GLU A C 1
ATOM 1624 O O . GLU A 1 200 ? 20.446 7.119 -29.575 1.00 87.12 200 GLU A O 1
ATOM 1629 N N . ASP A 1 201 ? 19.406 6.757 -27.623 1.00 87.94 201 ASP A N 1
ATOM 1630 C CA . ASP A 1 201 ? 19.292 5.302 -27.804 1.00 87.94 201 ASP A CA 1
ATOM 1631 C C . ASP A 1 201 ? 18.096 4.914 -28.691 1.00 87.94 201 ASP A C 1
ATOM 1633 O O . ASP A 1 201 ? 18.009 3.780 -29.169 1.00 87.94 201 ASP A O 1
ATOM 1637 N N . ILE A 1 202 ? 17.158 5.844 -28.915 1.00 89.31 202 ILE A N 1
ATOM 1638 C CA . ILE A 1 202 ? 15.908 5.585 -29.638 1.00 89.31 202 ILE A CA 1
ATOM 1639 C C . ILE A 1 202 ? 16.165 5.118 -31.077 1.00 89.31 202 ILE A C 1
ATOM 1641 O O . ILE A 1 202 ? 15.584 4.097 -31.454 1.00 89.31 202 ILE A O 1
ATOM 1645 N N . PRO A 1 203 ? 17.027 5.770 -31.887 1.00 89.94 203 PRO A N 1
ATOM 1646 C CA . PRO A 1 203 ? 17.288 5.324 -33.255 1.00 89.94 203 PRO A CA 1
ATOM 1647 C C . PRO A 1 203 ? 17.843 3.897 -33.324 1.00 89.94 203 PRO A C 1
ATOM 1649 O O . PRO A 1 203 ? 17.420 3.121 -34.175 1.00 89.94 203 PRO A O 1
ATOM 1652 N N . ALA A 1 204 ? 18.731 3.517 -32.399 1.00 88.44 204 ALA A N 1
ATOM 1653 C CA . ALA A 1 204 ? 19.285 2.164 -32.351 1.00 88.44 204 ALA A CA 1
ATOM 1654 C C . ALA A 1 204 ? 18.205 1.115 -32.036 1.00 88.44 204 ALA A C 1
ATOM 1656 O O . ALA A 1 204 ? 18.130 0.092 -32.709 1.00 88.44 204 ALA A O 1
ATOM 1657 N N . LEU A 1 205 ? 17.322 1.395 -31.070 1.00 88.00 205 LEU A N 1
ATOM 1658 C CA . LEU A 1 205 ? 16.190 0.517 -30.735 1.00 88.00 205 LEU A CA 1
ATOM 1659 C C . LEU A 1 205 ? 15.160 0.422 -31.868 1.00 88.00 205 LEU A C 1
ATOM 1661 O O . LEU A 1 205 ? 14.521 -0.610 -32.045 1.00 88.00 205 LEU A O 1
ATOM 1665 N N . MET A 1 206 ? 14.971 1.502 -32.624 1.00 88.69 206 MET A N 1
ATOM 1666 C CA . MET A 1 206 ? 14.106 1.509 -33.803 1.00 88.69 206 MET A CA 1
ATOM 1667 C C . MET A 1 206 ? 14.686 0.655 -34.932 1.00 88.69 206 MET A C 1
ATOM 1669 O O . MET A 1 206 ? 13.937 -0.093 -35.553 1.00 88.69 206 MET A O 1
ATOM 1673 N N . ASN A 1 207 ? 15.996 0.751 -35.180 1.00 89.44 207 ASN A N 1
ATOM 1674 C CA . ASN A 1 207 ? 16.679 -0.067 -36.182 1.00 89.44 207 ASN A CA 1
ATOM 1675 C C . ASN A 1 207 ? 16.617 -1.550 -35.815 1.00 89.44 207 ASN A C 1
ATOM 1677 O O . ASN A 1 207 ? 16.169 -2.340 -36.631 1.00 89.44 207 ASN A O 1
ATOM 1681 N N . GLU A 1 208 ? 16.953 -1.898 -34.570 1.00 87.38 208 GLU A N 1
ATOM 1682 C CA . GLU A 1 208 ? 16.893 -3.279 -34.073 1.00 87.38 208 GLU A CA 1
ATOM 1683 C C . GLU A 1 208 ? 15.490 -3.890 -34.185 1.00 87.38 208 GLU A C 1
ATOM 1685 O O . GLU A 1 208 ? 15.350 -5.079 -34.428 1.00 87.38 208 GLU A O 1
ATOM 1690 N N . TYR A 1 209 ? 14.434 -3.092 -34.010 1.00 81.69 209 TYR A N 1
ATOM 1691 C CA . TYR A 1 209 ? 13.069 -3.582 -34.194 1.00 81.69 209 TYR A CA 1
ATOM 1692 C C . TYR A 1 209 ? 12.714 -3.864 -35.667 1.00 81.69 209 TYR A C 1
ATOM 1694 O O . TYR A 1 209 ? 11.820 -4.664 -35.938 1.00 81.69 209 TYR A O 1
ATOM 1702 N N . ASN A 1 210 ? 13.325 -3.136 -36.605 1.00 80.62 210 ASN A N 1
ATOM 1703 C CA . ASN A 1 210 ? 13.019 -3.232 -38.034 1.00 80.62 210 ASN A CA 1
ATOM 1704 C C . ASN A 1 210 ? 13.863 -4.292 -38.768 1.00 80.62 210 ASN A C 1
ATOM 1706 O O . ASN A 1 210 ? 13.600 -4.526 -39.949 1.00 80.62 210 ASN A O 1
ATOM 1710 N N . GLU A 1 211 ? 14.860 -4.879 -38.100 1.00 68.94 211 GLU A N 1
ATOM 1711 C CA . GLU A 1 211 ? 15.601 -6.071 -38.545 1.00 68.94 211 GLU A CA 1
ATOM 1712 C C . GLU A 1 211 ? 14.794 -7.355 -38.293 1.00 68.94 211 GLU A C 1
ATOM 1714 O O . GLU A 1 211 ? 14.812 -8.230 -39.190 1.00 68.94 211 GLU A O 1
#

Sequence (211 aa):
HYLKILKFSFLLYQIHIILQNSSKIGDKISELVGQEKYQKYLPYFPVCSNCKRLYTAEATEYISDEKKVLYNCHDTEIGSKIVKGCNHNGEADITKDLGKLAWKVEFAAIWAAFDIRFEAYGKDIMDSVKVNDWVSDEILNYPHPHHVKYEMFLDKGGKKISKSLGNVITAQKWLEFGNAKSILLLLYKRITGARELGFEDIPALMNEYNE

Solvent-accessible surface area (backbone atoms only — not comparable to full-atom values): 11865 Å² total; per-residue (Å²): 129,90,80,65,76,69,74,35,78,70,38,42,69,44,52,50,52,50,59,77,40,27,64,67,50,12,52,49,41,23,73,76,70,70,46,56,64,35,64,68,27,46,67,39,32,29,39,32,87,84,82,65,41,38,83,25,18,49,20,61,46,70,45,75,92,76,44,28,33,34,29,46,20,35,72,31,77,58,90,94,41,79,43,80,41,76,72,48,71,50,72,26,43,55,84,69,55,34,47,44,63,31,75,56,50,36,57,22,34,50,32,63,62,67,70,42,60,66,51,74,44,52,65,92,45,47,77,38,49,59,42,12,39,48,43,10,42,77,66,66,72,29,78,54,47,52,71,47,71,32,49,54,64,20,26,84,83,73,42,79,54,34,75,92,75,70,57,61,88,45,74,72,64,46,52,76,75,41,55,73,65,34,55,50,48,59,57,69,74,53,49,65,64,70,40,67,51,58,79,84,51,39,62,59,41,44,50,64,71,74,109

pLDDT: mean 90.24, std 11.71, range [26.58, 98.81]

Nearest PDB structures (foldseek):
  1irx-assembly1_A  TM=7.976E-01  e=1.057E-09  Pyrococcus horikoshii
  8vc5-assembly1_B  TM=4.826E-01  e=2.450E-03  Pseudomonas aeruginosa PAO1
  1qtq-assembly1_A  TM=6.602E-01  e=4.321E-02  Escherichia coli
  4jxz-assembly1_A  TM=5.782E-01  e=2.818E-02  Escherichia coli K-12
  2hz7-assembly1_A  TM=6.433E-01  e=4.139E-01  Deinococcus radiodurans

Radius of gyration: 20.86 Å; Cα contacts (8 Å, |Δi|>4): 363; chains: 1; bounding box: 45×38×56 Å

InterPro domains:
  IPR002904 Lysine-tRNA ligase [PF01921] (14-210)
  IPR002904 Lysine-tRNA ligase [PTHR37940] (14-210)
  IPR014729 Rossmann-like alpha/beta/alpha sandwich fold [G3DSA:3.40.50.620] (66-151)

Organism: NCBI:txid412755

Mean predicted aligned error: 6.21 Å

Secondary structure (DSSP, 8-state):
-------GGGTHHHHHHHHHTHHHHHHHHHHHH--THHHHS-SEEEPPTTT--STTEEEEEEETTTTEEEEEE--EEETTEEE-----EEEEEGGGT-EEE-HHHHHHHHHHHTT--EEEEEGGGHHHHHHHHHHHHHTS--PPPEEEEEPPEE-TTSPBP-GGGT----HHHHTTTS-HHHHHHHHHH-SSS-EE--GGGHHHHHHHHH-

Foldseek 3Di:
DVPPLPLCLLLLVVLLLQQVCQCVLLVVLCVLPVDNVSNQFGQKFFQPPPPRDGNQWTFGHAPNVQQKTWTFGAWDDDPNDIDGTDRDTDMDRSNRSRIGGHLLARVLSVCLSVVAAEDEDEPVCVSSLVSNQCCNCPRVVHHDHDYDYAYAEAAPVRHHADVVVVNDDDPVVLVVQANVQLVVCVCPVDRDDYHHDDSVCRVVSRVVSVD